Protein AF-A0A9P6DE61-F1 (afdb_monomer)

Sequence (221 aa):
MADTHELYCTLMLALFQPWCDLASLKDGFKTFDMVFAKFLITCSAEIARVMDNVECWYISSEADKTQAAAKEEELSNSEDAKLEKLIVTEEELDQAWRSVTSPNEQEFTLKAMHTAFDNGFFDNNCSSQTPWAAESVHASEHDFGLYEDWNACLKNYIHHAEENEDDHVAQPMLHNAGINIENTSTDAASVKPLPPLSMDVLKATQDKAKLKLNAEQGRAY

Radius of gyration: 26.65 Å; Cα contacts (8 Å, |Δi|>4): 52; chains: 1; bounding box: 63×66×60 Å

Structure (mmCIF, N/CA/C/O backbone):
data_AF-A0A9P6DE61-F1
#
_entry.id   AF-A0A9P6DE61-F1
#
loop_
_atom_site.group_PDB
_atom_site.id
_atom_site.type_symbol
_atom_site.label_atom_id
_atom_site.label_alt_id
_atom_site.label_comp_id
_atom_site.label_asym_id
_atom_site.label_entity_id
_atom_site.label_seq_id
_atom_site.pdbx_PDB_ins_code
_atom_site.Cartn_x
_atom_site.Cartn_y
_atom_site.Cartn_z
_atom_site.occupancy
_atom_site.B_iso_or_equiv
_atom_site.auth_seq_id
_atom_site.auth_comp_id
_atom_site.auth_asym_id
_atom_site.auth_atom_id
_atom_site.pdbx_PDB_model_num
ATOM 1 N N . MET A 1 1 ? 7.066 15.135 -8.981 1.00 54.78 1 MET A N 1
ATOM 2 C CA . MET A 1 1 ? 5.794 14.396 -8.788 1.00 54.78 1 MET A CA 1
ATOM 3 C C . MET A 1 1 ? 5.663 13.200 -9.730 1.00 54.78 1 MET A C 1
ATOM 5 O O . MET A 1 1 ? 4.974 12.266 -9.353 1.00 54.78 1 MET A O 1
ATOM 9 N N . ALA A 1 2 ? 6.301 13.182 -10.912 1.00 59.22 2 ALA A N 1
ATOM 10 C CA . ALA A 1 2 ? 6.348 11.970 -11.742 1.00 59.22 2 ALA A CA 1
ATOM 11 C C . ALA A 1 2 ? 7.138 10.839 -11.049 1.00 59.22 2 ALA A C 1
ATOM 13 O O . ALA A 1 2 ? 6.649 9.718 -10.953 1.00 59.22 2 ALA A O 1
ATOM 14 N N . ASP A 1 3 ? 8.272 11.182 -10.435 1.00 73.25 3 ASP A N 1
ATOM 15 C CA . ASP A 1 3 ? 9.205 10.234 -9.808 1.00 73.25 3 ASP A CA 1
ATOM 16 C C . ASP A 1 3 ? 8.582 9.458 -8.635 1.00 73.25 3 ASP A C 1
ATOM 18 O O . ASP A 1 3 ? 8.908 8.300 -8.393 1.00 73.25 3 ASP A O 1
ATOM 22 N N . THR A 1 4 ? 7.653 10.080 -7.899 1.00 84.00 4 THR A N 1
ATOM 23 C CA . THR A 1 4 ? 6.963 9.449 -6.763 1.00 84.00 4 THR A CA 1
ATOM 24 C C . THR A 1 4 ? 5.950 8.401 -7.213 1.00 84.00 4 THR A C 1
ATOM 26 O O . THR A 1 4 ? 5.823 7.363 -6.567 1.00 84.00 4 THR A O 1
ATOM 29 N N . HIS A 1 5 ? 5.262 8.647 -8.330 1.00 89.31 5 HIS A N 1
ATOM 30 C CA . HIS A 1 5 ? 4.304 7.700 -8.899 1.00 89.31 5 HIS A CA 1
ATOM 31 C C . HIS A 1 5 ? 5.018 6.510 -9.549 1.00 89.31 5 HIS A C 1
ATOM 33 O O . HIS A 1 5 ? 4.665 5.364 -9.299 1.00 89.31 5 HIS A O 1
ATOM 39 N N . GLU A 1 6 ? 6.076 6.776 -10.315 1.00 91.56 6 GLU A N 1
ATOM 40 C CA . GLU A 1 6 ? 6.933 5.749 -10.920 1.00 91.56 6 GLU A CA 1
ATOM 41 C C . GLU A 1 6 ? 7.554 4.818 -9.866 1.00 91.56 6 GLU A C 1
ATOM 43 O O . GLU A 1 6 ? 7.497 3.589 -9.983 1.00 91.56 6 GLU A O 1
ATOM 48 N N . LEU A 1 7 ? 8.040 5.392 -8.760 1.00 91.25 7 LEU A N 1
ATOM 49 C CA . LEU A 1 7 ? 8.519 4.611 -7.625 1.00 91.25 7 LEU A CA 1
ATOM 50 C C . LEU A 1 7 ? 7.412 3.745 -7.012 1.00 91.25 7 LEU A C 1
ATOM 52 O O . LEU A 1 7 ? 7.655 2.575 -6.731 1.00 91.25 7 LEU A O 1
ATOM 56 N N . TYR A 1 8 ? 6.202 4.283 -6.828 1.00 91.75 8 TYR A N 1
ATOM 57 C CA . TYR A 1 8 ? 5.066 3.507 -6.326 1.00 91.75 8 TYR A CA 1
ATOM 58 C C . TYR A 1 8 ? 4.730 2.324 -7.248 1.00 91.75 8 TYR A C 1
ATOM 60 O O . TYR A 1 8 ? 4.653 1.189 -6.775 1.00 91.75 8 TYR A O 1
ATOM 68 N N . CYS A 1 9 ? 4.610 2.557 -8.560 1.00 94.00 9 CYS A N 1
ATOM 69 C CA . CYS A 1 9 ? 4.368 1.501 -9.546 1.00 94.00 9 CYS A CA 1
ATOM 70 C C . CYS A 1 9 ? 5.446 0.414 -9.471 1.00 94.00 9 CYS A C 1
ATOM 72 O O . CYS A 1 9 ? 5.130 -0.775 -9.419 1.00 94.00 9 CYS A O 1
ATOM 74 N N . THR A 1 10 ? 6.714 0.820 -9.398 1.00 94.56 10 THR A N 1
ATOM 75 C CA . THR A 1 10 ? 7.854 -0.097 -9.300 1.00 94.56 10 THR A CA 1
ATOM 76 C C . THR A 1 10 ? 7.811 -0.923 -8.013 1.00 94.56 10 THR A C 1
ATOM 78 O O . THR A 1 10 ? 7.990 -2.139 -8.061 1.00 94.56 10 THR A O 1
ATOM 81 N N . LEU A 1 11 ? 7.522 -0.294 -6.868 1.00 93.69 11 LEU A N 1
ATOM 82 C CA . LEU A 1 11 ? 7.385 -0.972 -5.576 1.00 93.69 11 LEU A CA 1
ATOM 83 C C . LEU A 1 11 ? 6.269 -2.022 -5.610 1.00 93.69 11 LEU A C 1
ATOM 85 O O . LEU A 1 11 ? 6.476 -3.155 -5.177 1.00 93.69 11 LEU A O 1
ATOM 89 N N . MET A 1 12 ? 5.101 -1.664 -6.151 1.00 94.69 12 MET A N 1
ATOM 90 C CA . MET A 1 12 ? 3.968 -2.586 -6.244 1.00 94.69 12 MET A CA 1
ATOM 91 C C . MET A 1 12 ? 4.259 -3.750 -7.198 1.00 94.69 12 MET A C 1
ATOM 93 O O . MET A 1 12 ? 3.969 -4.901 -6.869 1.00 94.69 12 MET A O 1
ATOM 97 N N . LEU A 1 13 ? 4.879 -3.484 -8.351 1.00 95.19 13 LEU A N 1
ATOM 98 C CA . LEU A 1 13 ? 5.298 -4.534 -9.281 1.00 95.19 13 LEU A CA 1
ATOM 99 C C . LEU A 1 13 ? 6.317 -5.473 -8.637 1.00 95.19 13 LEU A C 1
ATOM 101 O O . LEU A 1 13 ? 6.177 -6.686 -8.743 1.00 95.19 13 LEU A O 1
ATOM 105 N N . ALA A 1 14 ? 7.309 -4.940 -7.927 1.00 94.31 14 ALA A N 1
ATOM 106 C CA . ALA A 1 14 ? 8.330 -5.765 -7.300 1.00 94.31 14 ALA A CA 1
ATOM 107 C C . ALA A 1 14 ? 7.788 -6.611 -6.137 1.00 94.31 14 ALA A C 1
ATOM 109 O O . ALA A 1 14 ? 8.350 -7.668 -5.844 1.00 94.31 14 ALA A O 1
ATOM 110 N N . LEU A 1 15 ? 6.695 -6.176 -5.504 1.00 93.50 15 LEU A N 1
ATOM 111 C CA . LEU A 1 15 ? 6.028 -6.920 -4.441 1.00 93.50 15 LEU A CA 1
ATOM 112 C C . LEU A 1 15 ? 5.127 -8.045 -4.976 1.00 93.50 15 LEU A C 1
ATOM 114 O O . LEU A 1 15 ? 5.093 -9.126 -4.389 1.00 93.50 15 LEU A O 1
ATOM 118 N N . PHE A 1 16 ? 4.386 -7.800 -6.062 1.00 94.44 16 PHE A N 1
ATOM 119 C CA . PHE A 1 16 ? 3.312 -8.704 -6.500 1.00 94.44 16 PHE A CA 1
ATOM 120 C C . PHE A 1 16 ? 3.577 -9.453 -7.805 1.00 94.44 16 PHE A C 1
ATOM 122 O O . PHE A 1 16 ? 2.948 -10.485 -8.052 1.00 94.44 16 PHE A O 1
ATOM 129 N N . GLN A 1 17 ? 4.480 -8.966 -8.650 1.00 92.81 17 GLN A N 1
ATOM 130 C CA . GLN A 1 17 ? 4.859 -9.657 -9.872 1.00 92.81 17 GLN A CA 1
ATOM 131 C C . GLN A 1 17 ? 6.060 -10.565 -9.585 1.00 92.81 17 GLN A C 1
ATOM 133 O O . GLN A 1 17 ? 7.018 -10.123 -8.964 1.00 92.81 17 GLN A O 1
ATOM 138 N N . PRO A 1 18 ? 6.073 -11.826 -10.038 1.00 92.69 18 PRO A N 1
ATOM 139 C CA . PRO A 1 18 ? 7.287 -12.629 -10.007 1.00 92.69 18 PRO A CA 1
ATOM 140 C C . PRO A 1 18 ? 8.340 -12.035 -10.949 1.00 92.69 18 PRO A C 1
ATOM 142 O O . PRO A 1 18 ? 8.048 -11.767 -12.116 1.00 92.69 18 PRO A O 1
ATOM 145 N N . TRP A 1 19 ? 9.569 -11.873 -10.469 1.00 93.00 19 TRP A N 1
ATOM 146 C CA . TRP A 1 19 ? 10.687 -11.365 -11.263 1.00 93.00 19 TRP A CA 1
ATOM 147 C C . TRP A 1 19 ? 11.978 -12.112 -10.933 1.00 93.00 19 TRP A C 1
ATOM 149 O O . TRP A 1 19 ? 12.145 -12.653 -9.841 1.00 93.00 19 TRP A O 1
ATOM 159 N N . CYS A 1 20 ? 12.879 -12.181 -11.914 1.00 90.94 20 CYS A N 1
ATOM 160 C CA . CYS A 1 20 ? 14.207 -12.787 -11.747 1.00 90.94 20 CYS A CA 1
ATOM 161 C C . CYS A 1 20 ? 15.289 -11.718 -11.563 1.00 90.94 20 CYS A C 1
ATOM 163 O O . CYS A 1 20 ? 16.242 -11.916 -10.814 1.00 90.94 20 CYS A O 1
ATOM 165 N N . ASP A 1 21 ? 15.127 -10.580 -12.238 1.00 90.94 21 ASP A N 1
ATOM 166 C CA . ASP A 1 21 ? 15.963 -9.394 -12.106 1.00 90.94 21 ASP A CA 1
ATOM 167 C C . ASP A 1 21 ? 15.110 -8.114 -12.189 1.00 90.94 21 ASP A C 1
ATOM 169 O O . ASP A 1 21 ? 13.951 -8.136 -12.610 1.00 90.94 21 ASP A O 1
ATOM 173 N N . LEU A 1 22 ? 15.681 -6.981 -11.782 1.00 87.62 22 LEU A N 1
ATOM 174 C CA . LEU A 1 22 ? 14.994 -5.683 -11.813 1.00 87.62 22 LEU A CA 1
ATOM 175 C C . LEU A 1 22 ? 14.634 -5.230 -13.237 1.00 87.62 22 LEU A C 1
ATOM 177 O O . LEU A 1 22 ? 13.646 -4.528 -13.427 1.00 87.62 22 LEU A O 1
ATOM 181 N N . ALA A 1 23 ? 15.392 -5.670 -14.244 1.00 89.81 23 ALA A N 1
ATOM 182 C CA . ALA A 1 23 ? 15.130 -5.337 -15.642 1.00 89.81 23 ALA A CA 1
ATOM 183 C C . ALA A 1 23 ? 13.887 -6.040 -16.201 1.00 89.81 23 ALA A C 1
ATOM 185 O O . ALA A 1 23 ? 13.136 -5.453 -16.981 1.00 89.81 23 ALA A O 1
ATOM 186 N N . SER A 1 24 ? 13.625 -7.269 -15.756 1.00 92.69 24 SER A N 1
ATOM 187 C CA . SER A 1 24 ? 12.451 -8.058 -16.127 1.00 92.69 24 SER A CA 1
ATOM 188 C C . SER A 1 24 ? 11.156 -7.442 -15.614 1.00 92.69 24 SER A C 1
ATOM 190 O O . SER A 1 24 ? 10.105 -7.647 -16.216 1.00 92.69 24 SER A O 1
ATOM 192 N N . LEU A 1 25 ? 11.237 -6.617 -14.565 1.00 91.94 25 LEU A N 1
ATOM 193 C CA . LEU A 1 25 ? 10.094 -5.896 -14.024 1.00 91.94 25 LEU A CA 1
ATOM 194 C C . LEU A 1 25 ? 9.488 -4.925 -15.048 1.00 91.94 25 LEU A C 1
ATOM 196 O O . LEU A 1 25 ? 8.283 -4.703 -15.035 1.00 91.94 25 LEU A O 1
ATOM 200 N N . LYS A 1 26 ? 10.306 -4.384 -15.962 1.00 91.44 26 LYS A N 1
ATOM 201 C CA . LYS A 1 26 ? 9.850 -3.463 -17.009 1.00 91.44 26 LYS A CA 1
ATOM 202 C C . LYS A 1 26 ? 9.204 -4.187 -18.199 1.00 91.44 26 LYS A C 1
ATOM 204 O O . LYS A 1 26 ? 8.534 -3.539 -18.989 1.00 91.44 26 LYS A O 1
ATOM 209 N N . ASP A 1 27 ? 9.410 -5.501 -18.364 1.00 88.12 27 ASP A N 1
ATOM 210 C CA . ASP A 1 27 ? 8.833 -6.344 -19.437 1.00 88.12 27 ASP A CA 1
ATOM 211 C C . ASP A 1 27 ? 8.917 -5.717 -20.856 1.00 88.12 27 ASP A C 1
ATOM 213 O O . ASP A 1 27 ? 8.019 -5.856 -21.685 1.00 88.12 27 ASP A O 1
ATOM 217 N N . GLY A 1 28 ? 9.982 -4.949 -21.132 1.00 87.31 28 GLY A N 1
ATOM 218 C CA . GLY A 1 28 ? 10.178 -4.238 -22.405 1.00 87.31 28 GLY A CA 1
ATOM 219 C C . GLY A 1 28 ? 9.293 -3.000 -22.633 1.00 87.31 28 GLY A C 1
ATOM 220 O O . GLY A 1 28 ? 9.304 -2.443 -23.731 1.00 87.31 28 GLY A O 1
ATOM 221 N N . PHE A 1 29 ? 8.534 -2.553 -21.633 1.00 91.56 29 PHE A N 1
ATOM 222 C CA . PHE A 1 29 ? 7.776 -1.303 -21.675 1.00 91.56 29 PHE A CA 1
ATOM 223 C C . PHE A 1 29 ? 8.678 -0.088 -21.433 1.00 91.56 29 PHE A C 1
ATOM 225 O O . PHE A 1 29 ? 9.792 -0.204 -20.926 1.00 91.56 29 PHE A O 1
ATOM 232 N N . LYS A 1 30 ? 8.184 1.099 -21.804 1.00 90.06 30 LYS A N 1
ATOM 233 C CA . LYS A 1 30 ? 8.919 2.362 -21.645 1.00 90.06 30 LYS A CA 1
ATOM 234 C C . LYS A 1 30 ? 8.869 2.904 -20.214 1.00 90.06 30 LYS A C 1
ATOM 236 O O . LYS A 1 30 ? 9.844 3.454 -19.728 1.00 90.06 30 LYS A O 1
ATOM 241 N N . THR A 1 31 ? 7.758 2.719 -19.516 1.00 92.19 31 THR A N 1
ATOM 242 C CA . THR A 1 31 ? 7.579 3.185 -18.134 1.00 92.19 31 THR A CA 1
ATOM 243 C C . THR A 1 31 ? 7.041 2.047 -17.279 1.00 92.19 31 THR A C 1
ATOM 245 O O . THR A 1 31 ? 6.351 1.157 -17.793 1.00 92.19 31 THR A O 1
ATOM 248 N N . PHE A 1 32 ? 7.349 2.058 -15.983 1.00 93.75 32 PHE A N 1
ATOM 249 C CA . PHE A 1 32 ? 6.778 1.087 -15.054 1.00 93.75 32 PHE A CA 1
ATOM 250 C C . PHE A 1 32 ? 5.281 1.310 -14.884 1.00 93.75 32 PHE A C 1
ATOM 252 O O . PHE A 1 32 ? 4.550 0.341 -14.706 1.00 93.75 32 PHE A O 1
ATOM 259 N N . ASP A 1 33 ? 4.808 2.547 -15.044 1.00 94.75 33 ASP A N 1
ATOM 260 C CA . ASP A 1 33 ? 3.379 2.870 -15.097 1.00 94.75 33 ASP A CA 1
ATOM 261 C C . ASP A 1 33 ? 2.619 2.021 -16.138 1.00 94.75 33 ASP A C 1
ATOM 263 O O . ASP A 1 33 ? 1.573 1.441 -15.847 1.00 94.75 33 ASP A O 1
ATOM 267 N N . MET A 1 34 ? 3.178 1.838 -17.341 1.00 94.69 34 MET A N 1
ATOM 268 C CA . MET A 1 34 ? 2.532 1.020 -18.376 1.00 94.69 34 MET A CA 1
ATOM 269 C C . MET A 1 34 ? 2.474 -0.466 -18.001 1.00 94.69 34 MET A C 1
ATOM 271 O O . MET A 1 34 ? 1.464 -1.130 -18.260 1.00 94.69 34 MET A O 1
ATOM 275 N N . VAL A 1 35 ? 3.542 -0.992 -17.394 1.00 95.62 35 VAL A N 1
ATOM 276 C CA . VAL A 1 35 ? 3.568 -2.378 -16.897 1.00 95.62 35 VAL A CA 1
ATOM 277 C C . VAL A 1 35 ? 2.567 -2.543 -15.767 1.00 95.62 35 VAL A C 1
ATOM 279 O O . VAL A 1 35 ? 1.829 -3.522 -15.730 1.00 95.62 35 VAL A O 1
ATOM 282 N N . PHE A 1 36 ? 2.503 -1.561 -14.878 1.00 95.69 36 PHE A N 1
ATOM 283 C CA . PHE A 1 36 ? 1.610 -1.545 -13.738 1.00 95.69 36 PHE A CA 1
ATOM 284 C C . PHE A 1 36 ? 0.141 -1.504 -14.163 1.00 95.69 36 PHE A C 1
ATOM 286 O O . PHE A 1 36 ? -0.663 -2.301 -13.681 1.00 95.69 36 PHE A O 1
ATOM 293 N N . ALA A 1 37 ? -0.205 -0.679 -15.152 1.00 95.94 37 ALA A N 1
ATOM 294 C CA . ALA A 1 37 ? -1.540 -0.664 -15.741 1.00 95.94 37 ALA A CA 1
ATOM 295 C C . ALA A 1 37 ? -1.909 -2.022 -16.367 1.00 95.94 37 ALA A C 1
ATOM 297 O O . ALA A 1 37 ? -3.023 -2.515 -16.180 1.00 95.94 37 ALA A O 1
ATOM 298 N N . LYS A 1 38 ? -0.970 -2.671 -17.073 1.00 96.12 38 LYS A N 1
ATOM 299 C CA . LYS A 1 38 ? -1.160 -4.038 -17.590 1.00 96.12 38 LYS A CA 1
ATOM 300 C C . LYS A 1 38 ? -1.348 -5.037 -16.445 1.00 96.12 38 LYS A C 1
ATOM 302 O O . LYS A 1 38 ? -2.250 -5.869 -16.515 1.00 96.12 38 LYS A O 1
ATOM 307 N N . PHE A 1 39 ? -0.538 -4.934 -15.395 1.00 96.19 39 PHE A N 1
ATOM 308 C CA . PHE A 1 39 ? -0.612 -5.787 -14.217 1.00 96.19 39 PHE A CA 1
ATOM 309 C C . PHE A 1 39 ? -1.987 -5.693 -13.549 1.00 96.19 39 PHE A C 1
ATOM 311 O O . PHE A 1 39 ? -2.620 -6.729 -13.362 1.00 96.19 39 PHE A O 1
ATOM 318 N N . LEU A 1 40 ? -2.502 -4.481 -13.315 1.00 95.69 40 LEU A N 1
ATOM 319 C CA . LEU A 1 40 ? -3.828 -4.229 -12.734 1.00 95.69 40 LEU A CA 1
ATOM 320 C C . LEU A 1 40 ? -4.979 -4.881 -13.513 1.00 95.69 40 LEU A C 1
ATOM 322 O O . LEU A 1 40 ? -5.962 -5.317 -12.921 1.00 95.69 40 LEU A O 1
ATOM 326 N N . ILE A 1 41 ? -4.863 -4.981 -14.839 1.00 96.38 41 ILE A N 1
ATOM 327 C CA . ILE A 1 41 ? -5.873 -5.649 -15.675 1.00 96.38 41 ILE A CA 1
ATOM 328 C C . ILE A 1 41 ? -5.811 -7.176 -15.508 1.00 96.38 41 ILE A C 1
ATOM 330 O O . ILE A 1 41 ? -6.817 -7.866 -15.677 1.00 96.38 41 ILE A O 1
ATOM 334 N N . THR A 1 42 ? -4.626 -7.712 -15.216 1.00 96.00 42 THR A N 1
ATOM 335 C CA . THR A 1 42 ? -4.357 -9.158 -15.196 1.00 96.00 42 THR A CA 1
ATOM 336 C C . THR A 1 42 ? -4.312 -9.778 -13.802 1.00 96.00 42 THR A C 1
ATOM 338 O O . THR A 1 42 ? -4.392 -11.003 -13.690 1.00 96.00 42 THR A O 1
ATOM 341 N N . CYS A 1 43 ? -4.160 -8.973 -12.749 1.00 95.62 43 CYS A N 1
ATOM 342 C CA . CYS A 1 43 ? -3.989 -9.463 -11.390 1.00 95.62 43 CYS A CA 1
ATOM 343 C C . CYS A 1 43 ? -5.282 -10.087 -10.842 1.00 95.62 43 CYS A C 1
ATOM 345 O O . CYS A 1 43 ? -6.386 -9.898 -11.360 1.00 95.62 43 CYS A O 1
ATOM 347 N N . SER A 1 44 ? -5.148 -10.891 -9.787 1.00 97.00 44 SER A N 1
ATOM 348 C CA . SER A 1 44 ? -6.312 -11.473 -9.122 1.00 97.00 44 SER A CA 1
ATOM 349 C C . SER A 1 44 ? -7.093 -10.397 -8.359 1.00 97.00 44 SER A C 1
ATOM 351 O O . SER A 1 44 ? -6.525 -9.423 -7.868 1.00 97.00 44 SER A O 1
ATOM 353 N N . ALA A 1 45 ? -8.401 -10.609 -8.181 1.00 94.19 45 ALA A N 1
ATOM 354 C CA . ALA A 1 45 ? -9.247 -9.701 -7.399 1.00 94.19 45 ALA A CA 1
ATOM 355 C C . ALA A 1 45 ? -8.768 -9.536 -5.942 1.00 94.19 45 ALA A C 1
ATOM 357 O O . ALA A 1 45 ? -9.015 -8.510 -5.313 1.00 94.19 45 ALA A O 1
ATOM 358 N N . GLU A 1 46 ? -8.081 -10.544 -5.400 1.00 93.50 46 GLU A N 1
ATOM 359 C CA . GLU A 1 46 ? -7.478 -10.476 -4.071 1.00 93.50 46 GLU A CA 1
ATOM 360 C C . GLU A 1 46 ? -6.305 -9.494 -4.031 1.00 93.50 46 GLU A C 1
ATOM 362 O O . GLU A 1 46 ? -6.280 -8.628 -3.158 1.00 93.50 46 GLU A O 1
ATOM 367 N N . ILE A 1 47 ? -5.383 -9.582 -4.997 1.00 93.69 47 ILE A N 1
ATOM 368 C CA . ILE A 1 47 ? -4.244 -8.661 -5.104 1.00 93.69 47 ILE A CA 1
ATOM 369 C C . ILE A 1 47 ? -4.739 -7.238 -5.359 1.00 93.69 47 ILE A C 1
ATOM 371 O O . ILE A 1 47 ? -4.292 -6.322 -4.675 1.00 93.69 47 ILE A O 1
ATOM 375 N N . ALA A 1 48 ? -5.715 -7.059 -6.255 1.00 93.06 48 ALA A N 1
ATOM 376 C CA . ALA A 1 48 ? -6.329 -5.755 -6.505 1.00 93.06 48 ALA A CA 1
ATOM 377 C C . ALA A 1 48 ? -6.858 -5.120 -5.206 1.00 93.06 48 ALA A C 1
ATOM 379 O O . ALA A 1 48 ? -6.530 -3.981 -4.896 1.00 93.06 48 ALA A O 1
ATOM 380 N N . ARG A 1 49 ? -7.566 -5.892 -4.369 1.00 90.38 49 ARG A N 1
ATOM 381 C CA . ARG A 1 49 ? -8.060 -5.400 -3.073 1.00 90.38 49 ARG A CA 1
ATOM 382 C C . ARG A 1 49 ? -6.932 -5.026 -2.105 1.00 90.38 49 ARG A C 1
ATOM 384 O O . ARG A 1 49 ? -7.085 -4.093 -1.321 1.00 90.38 49 ARG A O 1
ATOM 391 N N . VAL A 1 50 ? -5.828 -5.777 -2.093 1.00 90.88 50 VAL A N 1
ATOM 392 C CA . VAL A 1 50 ? -4.658 -5.429 -1.268 1.00 90.88 50 VAL A CA 1
ATOM 393 C C . VAL A 1 50 ? -4.056 -4.112 -1.749 1.00 90.88 50 VAL A C 1
ATOM 395 O O . VAL A 1 50 ? -3.766 -3.248 -0.925 1.00 90.88 50 VAL A O 1
ATOM 398 N N . MET A 1 51 ? -3.925 -3.936 -3.060 1.00 91.94 51 MET A N 1
ATOM 399 C CA . MET A 1 51 ? -3.392 -2.713 -3.650 1.00 91.94 51 MET A CA 1
ATOM 400 C C . MET A 1 51 ? -4.272 -1.498 -3.368 1.00 91.94 51 MET A C 1
ATOM 402 O O . MET A 1 51 ? -3.731 -0.487 -2.936 1.00 91.94 51 MET A O 1
ATOM 406 N N . ASP A 1 52 ? -5.597 -1.621 -3.492 1.00 88.88 52 ASP A N 1
ATOM 407 C CA . ASP A 1 52 ? -6.540 -0.545 -3.154 1.00 88.88 52 ASP A CA 1
ATOM 408 C C . ASP A 1 52 ? -6.330 -0.063 -1.706 1.00 88.88 52 ASP A C 1
ATOM 410 O O . ASP A 1 52 ? -6.271 1.134 -1.426 1.00 88.88 52 ASP A O 1
ATOM 414 N N . ASN A 1 53 ? -6.147 -1.000 -0.768 1.00 87.19 53 ASN A N 1
ATOM 415 C CA . ASN A 1 53 ? -5.889 -0.661 0.633 1.00 87.19 53 ASN A CA 1
ATOM 416 C C . ASN A 1 53 ? -4.536 0.047 0.822 1.00 87.19 53 ASN A C 1
ATOM 418 O O . ASN A 1 53 ? -4.437 0.991 1.611 1.00 87.19 53 ASN A O 1
ATOM 422 N N . VAL A 1 54 ? -3.495 -0.405 0.117 1.00 88.62 54 VAL A N 1
ATOM 423 C CA . VAL A 1 54 ? -2.158 0.208 0.166 1.00 88.62 54 VAL A CA 1
ATOM 424 C C . VAL A 1 54 ? -2.174 1.605 -0.458 1.00 88.62 54 VAL A C 1
ATOM 426 O O . VAL A 1 54 ? -1.571 2.522 0.096 1.00 88.62 54 VAL A O 1
ATOM 429 N N . GLU A 1 55 ? -2.889 1.797 -1.566 1.00 86.19 55 GLU A N 1
ATOM 430 C CA . GLU A 1 55 ? -3.050 3.091 -2.230 1.00 86.19 55 GLU A CA 1
ATOM 431 C C . GLU A 1 55 ? -3.770 4.093 -1.321 1.00 86.19 55 GLU A C 1
ATOM 433 O O . GLU A 1 55 ? -3.288 5.211 -1.136 1.00 86.19 55 GLU A O 1
ATOM 438 N N . CYS A 1 56 ? -4.863 3.681 -0.663 1.00 82.12 56 CYS A N 1
ATOM 439 C CA . CYS A 1 56 ? -5.546 4.524 0.319 1.00 82.12 56 CYS A CA 1
ATOM 440 C C . CYS A 1 56 ? -4.602 4.993 1.434 1.00 82.12 56 CYS A C 1
ATOM 442 O O . CYS A 1 56 ? -4.631 6.167 1.816 1.00 82.12 56 CYS A O 1
ATOM 444 N N . TRP A 1 57 ? -3.754 4.097 1.947 1.00 85.19 57 TRP A N 1
ATOM 445 C CA . TRP A 1 57 ? -2.766 4.455 2.963 1.00 85.19 57 TRP A CA 1
ATOM 446 C C . TRP A 1 57 ? -1.705 5.418 2.418 1.00 85.19 57 TRP A C 1
ATOM 448 O O . TRP A 1 57 ? -1.401 6.416 3.069 1.00 85.19 57 TRP A O 1
ATOM 458 N N . TYR A 1 58 ? -1.187 5.162 1.214 1.00 80.62 58 TYR A N 1
ATOM 459 C CA . TYR A 1 58 ? -0.184 6.010 0.570 1.00 80.62 58 TYR A CA 1
ATOM 460 C C . TYR A 1 58 ? -0.703 7.436 0.349 1.00 80.62 58 TYR A C 1
ATOM 462 O O . TYR A 1 58 ? -0.057 8.398 0.764 1.00 80.62 58 TYR A O 1
ATOM 470 N N . ILE A 1 59 ? -1.907 7.575 -0.216 1.00 78.31 59 ILE A N 1
ATOM 471 C CA . ILE A 1 59 ? -2.558 8.874 -0.443 1.00 78.31 59 ILE A CA 1
ATOM 472 C C . ILE A 1 59 ? -2.764 9.614 0.882 1.00 78.31 59 ILE A C 1
ATOM 474 O O . ILE A 1 59 ? -2.492 10.812 0.971 1.00 78.31 59 ILE A O 1
ATOM 478 N N . SER A 1 60 ? -3.216 8.904 1.920 1.00 78.00 60 SER A N 1
ATOM 479 C CA . SER A 1 60 ? -3.4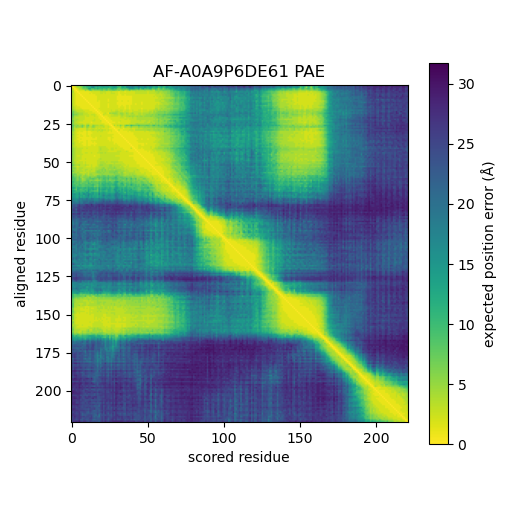45 9.501 3.240 1.00 78.00 60 SER A CA 1
ATOM 480 C C . SER A 1 60 ? -2.133 9.972 3.879 1.00 78.00 60 SER A C 1
ATOM 482 O O . SER A 1 60 ? -2.054 11.094 4.367 1.00 78.00 60 SER A O 1
ATOM 484 N N . SER A 1 61 ? -1.070 9.165 3.795 1.00 78.44 61 SER A N 1
ATOM 485 C CA . SER A 1 61 ? 0.249 9.521 4.328 1.00 78.44 61 SER A CA 1
ATOM 486 C C . SER A 1 61 ? 0.861 10.735 3.620 1.00 78.44 61 SER A C 1
ATOM 488 O O . SER A 1 61 ? 1.472 11.585 4.269 1.00 78.44 61 SER A O 1
ATOM 490 N N . GLU A 1 62 ? 0.696 10.854 2.302 1.00 77.19 62 GLU A N 1
ATOM 491 C CA . GLU A 1 62 ? 1.173 12.022 1.551 1.00 77.19 62 GLU A CA 1
ATOM 492 C C . GLU A 1 62 ? 0.376 13.293 1.894 1.00 77.19 62 GLU A C 1
ATOM 494 O O . GLU A 1 62 ? 0.955 14.377 2.036 1.00 77.19 62 GLU A O 1
ATOM 499 N N . ALA A 1 63 ? -0.940 13.174 2.097 1.00 75.88 63 ALA A N 1
ATOM 500 C CA . ALA A 1 63 ? -1.769 14.280 2.578 1.00 75.88 63 ALA A CA 1
ATOM 501 C C . ALA A 1 63 ? -1.319 14.772 3.968 1.00 75.88 63 ALA A C 1
ATOM 503 O O . ALA A 1 63 ? -1.242 15.980 4.205 1.00 75.88 63 ALA A O 1
ATOM 504 N N . ASP A 1 64 ? -0.934 13.855 4.858 1.00 73.50 64 ASP A N 1
ATOM 505 C CA . ASP A 1 64 ? -0.427 14.202 6.187 1.00 73.50 64 ASP A CA 1
ATOM 506 C C . ASP A 1 64 ? 0.934 14.910 6.120 1.00 73.50 64 ASP A C 1
ATOM 508 O O . ASP A 1 64 ? 1.141 15.925 6.789 1.00 73.50 64 ASP A O 1
ATOM 512 N N . LYS A 1 65 ? 1.857 14.436 5.270 1.00 76.06 65 LYS A N 1
ATOM 513 C CA . LYS A 1 65 ? 3.172 15.076 5.073 1.00 76.06 65 LYS A CA 1
ATOM 514 C C . LYS A 1 65 ? 3.047 16.481 4.497 1.00 76.06 65 LYS A C 1
ATOM 516 O O . LYS A 1 65 ? 3.741 17.391 4.943 1.00 76.06 65 LYS A O 1
ATOM 521 N N . THR A 1 66 ? 2.164 16.668 3.519 1.00 74.31 66 THR A N 1
ATOM 522 C CA . THR A 1 66 ? 1.931 17.986 2.911 1.00 74.31 66 THR A CA 1
ATOM 523 C C . THR A 1 66 ? 1.286 18.959 3.895 1.00 74.31 66 THR A C 1
ATOM 525 O O . THR A 1 66 ? 1.701 20.115 3.955 1.00 74.31 66 THR A O 1
ATOM 528 N N . GLN A 1 67 ? 0.347 18.503 4.731 1.00 72.62 67 GLN A N 1
ATOM 529 C CA . GLN A 1 67 ? -0.194 19.329 5.813 1.00 72.62 67 GLN A CA 1
ATOM 530 C C . GLN A 1 67 ? 0.840 19.650 6.896 1.00 72.62 67 GLN A C 1
ATOM 532 O O . GLN A 1 67 ? 0.847 20.769 7.408 1.00 72.62 67 GLN A O 1
ATOM 537 N N . ALA A 1 68 ? 1.706 18.700 7.254 1.00 68.19 68 ALA A N 1
ATOM 538 C CA . ALA A 1 68 ? 2.780 18.930 8.214 1.00 68.19 68 ALA A CA 1
ATOM 539 C C . ALA A 1 68 ? 3.780 19.974 7.692 1.00 68.19 68 ALA A C 1
ATOM 541 O O . ALA A 1 68 ? 4.072 20.936 8.398 1.00 68.19 68 ALA A O 1
ATOM 542 N N . ALA A 1 69 ? 4.214 19.848 6.434 1.00 70.94 69 ALA A N 1
ATOM 543 C CA . ALA A 1 69 ? 5.112 20.807 5.793 1.00 70.94 69 ALA A CA 1
ATOM 544 C C . ALA A 1 69 ? 4.488 22.211 5.683 1.00 70.94 69 ALA A C 1
ATOM 546 O O . ALA A 1 69 ? 5.143 23.203 5.992 1.00 70.94 69 ALA A O 1
ATOM 547 N N . ALA A 1 70 ? 3.203 22.304 5.318 1.00 70.94 70 ALA A N 1
ATOM 548 C CA . ALA A 1 70 ? 2.493 23.582 5.257 1.00 70.94 70 ALA A CA 1
ATOM 549 C C . ALA A 1 70 ? 2.375 24.254 6.638 1.00 70.94 70 ALA A C 1
ATOM 551 O O . ALA A 1 70 ? 2.540 25.467 6.750 1.00 70.94 70 ALA A O 1
ATOM 552 N N . LYS A 1 71 ? 2.138 23.471 7.701 1.00 66.69 71 LYS A N 1
ATOM 553 C CA . LYS A 1 71 ? 2.119 23.983 9.081 1.00 66.69 71 LYS A CA 1
ATOM 554 C C . LYS A 1 71 ? 3.498 24.446 9.549 1.00 66.69 71 LYS A C 1
ATOM 556 O O . LYS A 1 71 ? 3.582 25.460 10.236 1.00 66.69 71 LYS A O 1
ATOM 561 N N . GLU A 1 72 ? 4.568 23.739 9.191 1.00 64.19 72 GLU A N 1
ATOM 562 C CA . GLU A 1 72 ? 5.939 24.161 9.511 1.00 64.19 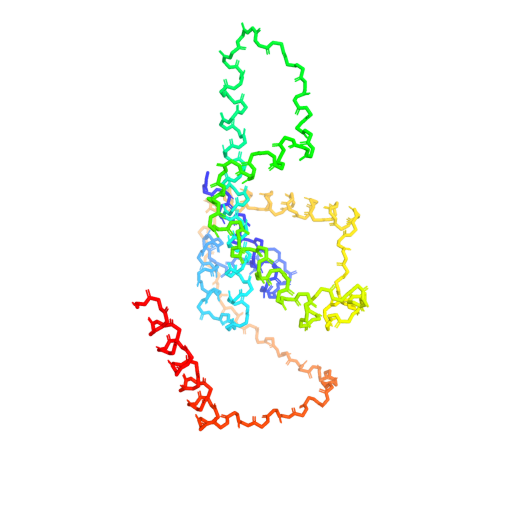72 GLU A CA 1
ATOM 563 C C . GLU A 1 72 ? 6.313 25.482 8.825 1.00 64.19 72 GLU A C 1
ATOM 565 O O . GLU A 1 72 ? 6.925 26.346 9.453 1.00 64.19 72 GLU A O 1
ATOM 570 N N . GLU A 1 73 ? 5.894 25.687 7.575 1.00 64.75 73 GLU A N 1
ATOM 571 C CA . GLU A 1 73 ? 6.138 26.938 6.847 1.00 64.75 73 GLU A CA 1
ATOM 572 C C . GLU A 1 73 ? 5.326 28.116 7.426 1.00 64.75 73 GLU A C 1
ATOM 574 O O . GLU A 1 73 ? 5.827 29.240 7.523 1.00 64.75 73 GLU A O 1
ATOM 579 N N . GLU A 1 74 ? 4.102 27.858 7.900 1.00 60.69 74 GLU A N 1
ATOM 580 C CA . GLU A 1 74 ? 3.266 28.850 8.590 1.00 60.69 74 GLU A CA 1
ATOM 581 C C . GLU A 1 74 ? 3.855 29.249 9.961 1.00 60.69 74 GLU A C 1
ATOM 583 O O . GLU A 1 74 ? 3.862 30.428 10.323 1.00 60.69 74 GLU A O 1
ATOM 588 N N . LEU A 1 75 ? 4.435 28.288 10.691 1.00 56.16 75 LEU A N 1
ATOM 589 C CA . LEU A 1 75 ? 5.169 28.519 11.943 1.00 56.16 75 LEU A CA 1
ATOM 590 C C . LEU A 1 75 ? 6.505 29.248 11.719 1.00 56.16 75 LEU A C 1
ATOM 592 O O . LEU A 1 75 ? 6.906 30.054 12.559 1.00 56.16 75 LEU A O 1
ATOM 596 N N . SER A 1 76 ? 7.173 29.022 10.583 1.00 55.75 76 SER A N 1
ATOM 597 C CA . SER A 1 76 ? 8.457 29.655 10.255 1.00 55.75 76 SER A CA 1
ATOM 598 C C . SER A 1 76 ? 8.346 31.143 9.890 1.00 55.75 76 SER A C 1
ATOM 600 O O . SER A 1 76 ? 9.345 31.851 9.982 1.00 55.75 76 SER A O 1
ATOM 602 N N . ASN A 1 77 ? 7.163 31.641 9.509 1.00 57.28 77 ASN A N 1
ATOM 603 C CA . ASN A 1 77 ? 6.930 33.066 9.217 1.00 57.28 77 ASN A CA 1
ATOM 604 C C . ASN A 1 77 ? 6.446 33.878 10.436 1.00 57.28 77 ASN A C 1
ATOM 606 O O . ASN A 1 77 ? 6.181 35.077 10.321 1.00 57.28 77 ASN A O 1
ATOM 610 N N . SER A 1 78 ? 6.346 33.255 11.614 1.00 52.88 78 SER A N 1
ATOM 611 C CA . SER A 1 78 ? 6.071 33.929 12.885 1.00 52.88 78 SER A CA 1
ATOM 612 C C . SER A 1 78 ? 7.372 34.127 13.671 1.00 52.88 78 SER A C 1
ATOM 614 O O . SER A 1 78 ? 7.623 33.474 14.685 1.00 52.88 78 SER A O 1
ATOM 616 N N . GLU A 1 79 ? 8.227 35.039 13.199 1.00 54.22 79 GLU A N 1
ATOM 617 C CA . GLU A 1 79 ? 9.449 35.474 13.896 1.00 54.22 79 GLU A CA 1
ATOM 618 C C . GLU A 1 79 ? 9.120 36.306 15.158 1.00 54.22 79 GLU A C 1
ATOM 620 O O . GLU A 1 79 ? 9.403 37.494 15.203 1.00 54.22 79 GLU A O 1
ATOM 625 N N . ASP A 1 80 ? 8.462 35.711 16.160 1.00 52.31 80 ASP A N 1
ATOM 626 C CA . ASP A 1 80 ? 8.625 36.059 17.592 1.00 52.31 80 ASP A CA 1
ATOM 627 C C . ASP A 1 80 ? 7.804 35.169 18.553 1.00 52.31 80 ASP A C 1
ATOM 629 O O . ASP A 1 80 ? 7.742 35.418 19.762 1.00 52.31 80 ASP A O 1
ATOM 633 N N . ALA A 1 81 ? 7.178 34.090 18.074 1.00 54.12 81 ALA A N 1
ATOM 634 C CA . ALA A 1 81 ? 6.540 33.118 18.955 1.00 54.12 81 ALA A CA 1
ATOM 635 C C . ALA A 1 81 ? 7.562 32.058 19.385 1.00 54.12 81 ALA A C 1
ATOM 637 O O . ALA A 1 81 ? 7.706 31.003 18.774 1.00 54.12 81 ALA A O 1
ATOM 638 N N . LYS A 1 82 ? 8.299 32.388 20.450 1.00 52.09 82 LYS A N 1
ATOM 639 C CA . LYS A 1 82 ? 9.110 31.496 21.291 1.00 52.09 82 LYS A CA 1
ATOM 640 C C . LYS A 1 82 ? 8.622 30.037 21.211 1.00 52.09 82 LYS A C 1
ATOM 642 O O . LYS A 1 82 ? 7.619 29.683 21.826 1.00 52.09 82 LYS A O 1
ATOM 647 N N . LEU A 1 83 ? 9.355 29.214 20.458 1.00 51.75 83 LEU A N 1
ATOM 648 C CA . LEU A 1 83 ? 9.110 27.787 20.242 1.00 51.75 83 LEU A CA 1
ATOM 649 C C . LEU A 1 83 ? 9.412 26.992 21.530 1.00 51.75 83 LEU A C 1
ATOM 651 O O . LEU A 1 83 ? 10.364 26.216 21.619 1.00 51.75 83 LEU A O 1
ATOM 655 N N . GLU A 1 84 ? 8.618 27.203 22.577 1.00 57.06 84 GLU A N 1
ATOM 656 C CA . GLU A 1 84 ? 8.421 26.164 23.578 1.00 57.06 84 GLU A CA 1
ATOM 657 C C . GLU A 1 84 ? 7.697 25.042 22.845 1.00 57.06 84 GLU A C 1
ATOM 659 O O . GLU A 1 84 ? 6.538 25.185 22.468 1.00 57.06 84 GLU A O 1
ATOM 664 N N . LYS A 1 85 ? 8.449 23.977 22.546 1.00 56.38 85 LYS A N 1
ATOM 665 C CA . LYS A 1 85 ? 7.975 22.699 22.018 1.00 56.38 85 LYS A CA 1
ATOM 666 C C . LYS A 1 85 ? 6.598 22.433 22.625 1.00 56.38 85 LYS A C 1
ATOM 668 O O . LYS A 1 85 ? 6.525 22.131 23.815 1.00 56.38 85 LYS A O 1
ATOM 673 N N . LEU A 1 86 ? 5.537 22.643 21.842 1.00 55.41 86 LEU A N 1
ATOM 674 C CA . LEU A 1 86 ? 4.162 22.465 22.288 1.00 55.41 86 LEU A CA 1
ATOM 675 C C . LEU A 1 86 ? 4.006 20.961 22.499 1.00 55.41 86 LEU A C 1
ATOM 677 O O . LEU A 1 86 ? 3.717 20.208 21.571 1.00 55.41 86 LEU A O 1
ATOM 681 N N . ILE A 1 87 ? 4.360 20.498 23.695 1.00 64.12 87 ILE A N 1
ATOM 682 C CA . ILE A 1 87 ? 4.075 19.148 24.144 1.00 64.12 87 ILE A CA 1
ATOM 683 C C . ILE A 1 87 ? 2.563 19.153 24.283 1.00 64.12 87 ILE A C 1
ATOM 685 O O . ILE A 1 87 ? 2.053 19.552 25.323 1.00 64.12 87 ILE A O 1
ATOM 689 N N . VAL A 1 88 ? 1.873 18.803 23.196 1.00 68.62 88 VAL A N 1
ATOM 690 C CA . VAL A 1 88 ? 0.431 18.597 23.214 1.00 68.62 88 VAL A CA 1
ATOM 691 C C . VAL A 1 88 ? 0.193 17.507 24.240 1.00 68.62 88 VAL A C 1
ATOM 693 O O . VAL A 1 88 ? 0.606 16.358 24.059 1.00 68.62 88 VAL A O 1
ATOM 696 N N . THR A 1 89 ? -0.368 17.907 25.369 1.00 77.75 89 THR A N 1
ATOM 697 C CA . THR A 1 89 ? -0.681 16.974 26.443 1.00 77.75 89 THR A CA 1
ATOM 698 C C . THR A 1 89 ? -1.892 16.142 26.036 1.00 77.75 89 THR A C 1
ATOM 700 O O . THR A 1 89 ? -2.738 16.590 25.261 1.00 77.75 89 THR A O 1
ATOM 703 N N . GLU A 1 90 ? -1.986 14.916 26.549 1.00 72.50 90 GLU A N 1
ATOM 704 C CA . GLU A 1 90 ? -3.145 14.044 26.310 1.00 72.50 90 GLU A CA 1
ATOM 705 C C . GLU A 1 90 ? -4.460 14.753 26.685 1.00 72.50 90 GLU A C 1
ATOM 707 O O . GLU A 1 90 ? -5.444 14.670 25.958 1.00 72.50 90 GLU A O 1
ATOM 712 N N . GLU A 1 91 ? -4.424 15.579 27.736 1.00 79.06 91 GLU A N 1
ATOM 713 C CA . GLU A 1 91 ? -5.530 16.430 28.180 1.00 79.06 91 GLU A CA 1
ATOM 714 C C . GLU A 1 91 ? -5.986 17.460 27.125 1.00 79.06 91 GLU A C 1
ATOM 716 O O . GLU A 1 91 ? -7.185 17.692 26.953 1.00 79.06 91 GLU A O 1
ATOM 721 N N . GLU A 1 92 ? -5.049 18.087 26.408 1.00 79.31 92 GLU A N 1
ATOM 722 C CA . GLU A 1 92 ? -5.355 19.061 25.350 1.00 79.31 92 GLU A CA 1
ATOM 723 C C . GLU A 1 92 ? -5.933 18.377 24.114 1.00 79.31 92 GLU A C 1
ATOM 725 O O . GLU A 1 92 ? -6.841 18.916 23.473 1.00 79.31 92 GLU A O 1
ATOM 730 N N . LEU A 1 93 ? -5.449 17.170 23.807 1.00 77.94 93 LEU A N 1
ATOM 731 C CA . LEU A 1 93 ? -6.015 16.336 22.756 1.00 77.94 93 LEU A CA 1
ATOM 732 C C . LEU A 1 93 ? -7.469 15.984 23.102 1.00 77.94 93 LEU A C 1
ATOM 734 O O . LEU A 1 93 ? -8.375 16.234 22.307 1.00 77.94 93 LEU A O 1
ATOM 738 N N . ASP A 1 94 ? -7.709 15.510 24.322 1.00 79.69 94 ASP A N 1
ATOM 739 C CA . ASP A 1 94 ? -9.039 15.196 24.844 1.00 79.69 94 ASP A CA 1
ATOM 740 C C . ASP A 1 94 ? -9.984 16.401 24.787 1.00 79.69 94 ASP A C 1
ATOM 742 O O . ASP A 1 94 ? -11.157 16.285 24.416 1.00 79.69 94 ASP A O 1
ATOM 746 N N . GLN A 1 95 ? -9.480 17.586 25.129 1.00 80.19 95 GLN A N 1
ATOM 747 C CA . GLN A 1 95 ? -10.262 18.813 25.087 1.00 80.19 95 GLN A CA 1
ATOM 748 C C . GLN A 1 95 ? -10.600 19.233 23.651 1.00 80.19 95 GLN A C 1
ATOM 750 O O . GLN A 1 95 ? -11.740 19.632 23.389 1.00 80.19 95 GLN A O 1
ATOM 755 N N . ALA A 1 96 ? -9.662 19.084 22.711 1.00 80.19 96 ALA A N 1
ATOM 756 C CA . ALA A 1 96 ? -9.909 19.320 21.293 1.00 80.19 96 ALA A CA 1
ATOM 757 C C . ALA A 1 96 ? -10.991 18.367 20.758 1.00 80.19 96 ALA A C 1
ATOM 759 O O . ALA A 1 96 ? -11.978 18.822 20.174 1.00 80.19 96 ALA A O 1
ATOM 760 N N . TRP A 1 97 ? -10.887 17.071 21.060 1.00 72.00 97 TRP A N 1
ATOM 761 C CA . TRP A 1 97 ? -11.891 16.069 20.690 1.00 72.00 97 TRP A CA 1
ATOM 762 C C . TRP A 1 97 ? -13.281 16.391 21.256 1.00 72.00 97 TRP A C 1
ATOM 764 O O . TRP A 1 97 ? -14.282 16.361 20.531 1.00 72.00 97 TRP A O 1
ATOM 774 N N . ARG A 1 98 ? -13.358 16.786 22.532 1.00 74.94 98 ARG A N 1
ATOM 775 C CA . ARG A 1 98 ? -14.624 17.179 23.176 1.00 74.94 98 ARG A CA 1
ATOM 776 C C . ARG A 1 98 ? -15.230 18.448 22.581 1.00 74.94 98 ARG A C 1
ATOM 778 O O . ARG A 1 98 ? -16.448 18.590 22.617 1.00 74.94 98 ARG A O 1
ATOM 785 N N . SER A 1 99 ? -14.410 19.355 22.047 1.00 79.25 99 SER A N 1
ATOM 786 C CA . SER A 1 99 ? -14.885 20.606 21.438 1.00 79.25 99 SER A CA 1
ATOM 787 C C . SER A 1 99 ? -15.431 20.439 20.016 1.00 79.25 99 SER A C 1
ATOM 789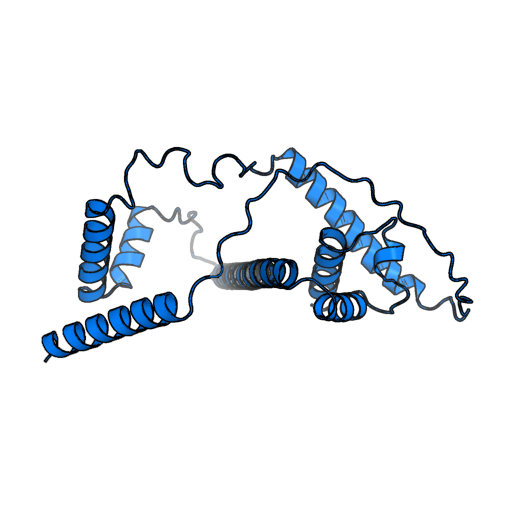 O O . SER A 1 99 ? -16.305 21.202 19.612 1.00 79.25 99 SER A O 1
ATOM 791 N N . VAL A 1 100 ? -14.953 19.433 19.277 1.00 83.19 100 VAL A N 1
ATOM 792 C CA . VAL A 1 100 ? -15.425 19.113 17.918 1.00 83.19 100 VAL A CA 1
ATOM 793 C C . VAL A 1 100 ? -16.708 18.281 17.954 1.00 83.19 100 VAL A C 1
ATOM 795 O O . VAL A 1 100 ? -17.585 18.446 17.108 1.00 83.19 100 VAL A O 1
ATOM 798 N N . THR A 1 101 ? -16.838 17.407 18.951 1.00 75.81 101 THR A N 1
ATOM 799 C CA . THR A 1 101 ? -17.942 16.446 19.028 1.00 75.81 101 THR A CA 1
ATOM 800 C C . THR A 1 101 ? -19.180 17.091 19.646 1.00 75.81 101 THR A C 1
ATOM 802 O O . THR A 1 101 ? -19.132 17.593 20.771 1.00 75.81 101 THR A O 1
ATOM 805 N N . SER A 1 102 ? -20.318 17.054 18.947 1.00 87.38 102 SER A N 1
ATOM 806 C CA . SER A 1 102 ? -21.567 17.610 19.488 1.00 87.38 102 SER A CA 1
ATOM 807 C C . SER A 1 102 ? -22.046 16.826 20.729 1.00 87.38 102 SER A C 1
ATOM 809 O O . SER A 1 102 ? -21.804 15.621 20.817 1.00 87.38 102 SER A O 1
ATOM 811 N N . PRO A 1 103 ? -22.773 17.445 21.684 1.00 83.19 103 PRO A N 1
ATOM 812 C CA . PRO A 1 103 ? -23.236 16.751 22.894 1.00 83.19 103 PRO A CA 1
ATOM 813 C C . PRO A 1 103 ? -24.056 15.485 22.601 1.00 83.19 103 PRO A C 1
ATOM 815 O O . PRO A 1 103 ? -23.921 14.477 23.289 1.00 83.19 103 PRO A O 1
ATOM 818 N N . ASN A 1 104 ? -24.865 15.514 21.537 1.00 85.94 104 ASN A N 1
ATOM 819 C CA . ASN A 1 104 ? -25.668 14.366 21.115 1.00 85.94 104 ASN A CA 1
ATOM 820 C C . ASN A 1 104 ? -24.790 13.226 20.583 1.00 85.94 104 ASN A C 1
ATOM 822 O O . ASN A 1 104 ? -25.029 12.059 20.873 1.00 85.94 104 ASN A O 1
ATOM 826 N N . GLU A 1 105 ? -23.760 13.555 19.808 1.00 83.75 105 GLU A N 1
ATOM 827 C CA . GLU A 1 105 ? -22.817 12.580 19.263 1.00 83.75 105 GLU A CA 1
ATOM 828 C C . GLU A 1 105 ? -21.975 11.923 20.362 1.00 83.75 105 GLU A C 1
ATOM 830 O O . GLU A 1 105 ? -21.732 10.717 20.303 1.00 83.75 105 GLU A O 1
ATOM 835 N N . GLN A 1 106 ? -21.622 12.664 21.419 1.00 84.75 106 GLN A N 1
ATOM 836 C CA . GLN A 1 106 ? -20.989 12.088 22.610 1.00 84.75 106 GLN A CA 1
ATOM 837 C C . GLN A 1 106 ? -21.903 11.059 23.288 1.00 84.75 106 GLN A C 1
ATOM 839 O O . GLN A 1 106 ? -21.447 9.968 23.628 1.00 84.75 106 GLN A O 1
ATOM 844 N N . GLU A 1 107 ? -23.198 11.360 23.434 1.00 91.25 107 GLU A N 1
ATOM 845 C CA . GLU A 1 107 ? -24.164 10.425 24.019 1.00 91.25 107 GLU A CA 1
ATOM 846 C C . GLU A 1 107 ? -24.322 9.160 23.162 1.00 91.25 107 GLU A C 1
ATOM 848 O O . GLU A 1 107 ? -24.295 8.045 23.689 1.00 91.25 107 GLU A O 1
ATOM 853 N N . PHE A 1 108 ? -24.422 9.306 21.836 1.00 90.81 108 PHE A N 1
ATOM 854 C CA . PHE A 1 108 ? -24.486 8.158 20.929 1.00 90.81 108 PHE A CA 1
ATOM 855 C C . PHE A 1 108 ? -23.213 7.318 20.974 1.00 90.81 108 PHE A C 1
ATOM 857 O O . PHE A 1 108 ? -23.304 6.091 21.021 1.00 90.81 108 PHE A O 1
ATOM 864 N N . THR A 1 109 ? -22.046 7.959 21.014 1.00 86.12 109 THR A N 1
ATOM 865 C CA . THR A 1 109 ? -20.750 7.276 21.082 1.00 86.12 109 THR A CA 1
ATOM 866 C C . THR A 1 109 ? -20.613 6.505 22.390 1.00 86.12 109 THR A C 1
ATOM 868 O O . THR A 1 109 ? -20.304 5.316 22.365 1.00 86.12 109 THR A O 1
ATOM 871 N N . LEU A 1 110 ? -20.938 7.127 23.528 1.00 88.50 110 LEU A N 1
ATOM 872 C CA . LEU A 1 110 ? -20.936 6.462 24.833 1.00 88.50 110 LEU A CA 1
ATOM 873 C C . LEU A 1 110 ? -21.920 5.292 24.871 1.00 88.50 110 LEU A C 1
ATOM 875 O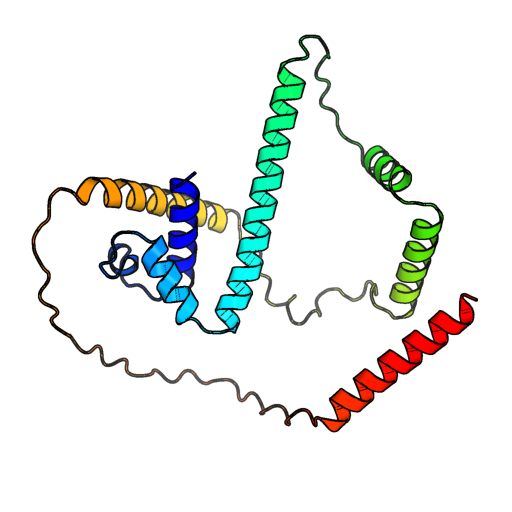 O . LEU A 1 110 ? -21.577 4.203 25.330 1.00 88.50 110 LEU A O 1
ATOM 879 N N . LYS A 1 111 ? -23.133 5.476 24.344 1.00 93.69 111 LYS A N 1
ATOM 880 C CA . LYS A 1 111 ? -24.141 4.414 24.282 1.00 93.69 111 LYS A CA 1
ATOM 881 C C . LYS A 1 111 ? -23.702 3.262 23.379 1.00 93.69 111 LYS A C 1
ATOM 883 O O . LYS A 1 111 ? -23.934 2.102 23.721 1.00 93.69 111 LYS A O 1
ATOM 888 N N . ALA A 1 112 ? -23.061 3.565 22.253 1.00 92.62 112 ALA A N 1
ATOM 889 C CA . ALA A 1 112 ? -22.492 2.570 21.353 1.00 92.62 112 ALA A CA 1
ATOM 890 C C . ALA A 1 112 ? -21.336 1.812 22.019 1.00 92.62 112 ALA A C 1
ATOM 892 O O . ALA A 1 112 ? -21.330 0.585 21.971 1.00 92.62 112 ALA A O 1
ATOM 893 N N . MET A 1 113 ? -20.423 2.511 22.704 1.00 89.69 113 MET A N 1
ATOM 894 C CA . MET A 1 113 ? -19.332 1.895 23.468 1.00 89.69 113 MET A CA 1
ATOM 895 C C . MET A 1 113 ? -19.860 0.981 24.572 1.00 89.69 113 MET A C 1
ATOM 897 O O . MET A 1 113 ? -19.424 -0.162 24.659 1.00 89.69 113 MET A O 1
ATOM 901 N N . HIS A 1 114 ? -20.836 1.433 25.365 1.00 88.00 114 HIS A N 1
ATOM 902 C CA . HIS A 1 114 ? -21.480 0.604 26.386 1.00 88.00 114 HIS A CA 1
ATOM 903 C C . HIS A 1 114 ? -22.154 -0.621 25.779 1.00 88.00 114 HIS A C 1
ATOM 905 O O . HIS A 1 114 ? -21.952 -1.730 26.255 1.00 88.00 114 HIS A O 1
ATOM 911 N N . THR A 1 115 ? -22.895 -0.442 24.684 1.00 89.81 115 THR A N 1
ATOM 912 C CA . THR A 1 115 ? -23.529 -1.565 23.987 1.00 89.81 115 THR A CA 1
ATOM 913 C C . THR A 1 115 ? -22.475 -2.554 23.492 1.00 89.81 115 THR A C 1
ATOM 915 O O . THR A 1 115 ? -22.632 -3.755 23.671 1.00 89.81 115 THR A O 1
ATOM 918 N N . ALA A 1 116 ? -21.390 -2.079 22.888 1.00 85.44 116 ALA A N 1
ATOM 919 C CA . ALA A 1 116 ? -20.297 -2.927 22.432 1.00 85.44 116 ALA A CA 1
ATOM 920 C C . ALA A 1 116 ? -19.622 -3.658 23.609 1.00 85.44 116 ALA A C 1
ATOM 922 O O . ALA A 1 116 ? -19.395 -4.864 23.521 1.00 85.44 116 ALA A O 1
ATOM 923 N N . PHE A 1 117 ? -19.395 -2.973 24.730 1.00 85.19 117 PHE A N 1
ATOM 924 C CA . PHE A 1 117 ? -18.859 -3.564 25.956 1.00 85.19 117 PHE A CA 1
ATOM 925 C C . PHE A 1 117 ? -19.777 -4.661 26.513 1.00 85.19 117 PHE A C 1
ATOM 927 O O . PHE A 1 117 ? -19.325 -5.780 26.731 1.00 85.19 117 PHE A O 1
ATOM 934 N N . ASP A 1 118 ? -21.077 -4.389 26.640 1.00 87.75 118 ASP A N 1
ATOM 935 C CA . ASP A 1 118 ? -22.079 -5.348 27.126 1.00 87.75 118 ASP A CA 1
ATOM 936 C C . ASP A 1 118 ? -22.226 -6.569 26.201 1.00 87.75 118 ASP A C 1
ATOM 938 O O . ASP A 1 118 ? -22.632 -7.647 26.635 1.00 87.75 118 ASP A O 1
ATOM 942 N N . ASN A 1 119 ? -21.891 -6.412 24.917 1.00 83.00 119 ASN A N 1
ATOM 943 C CA . ASN A 1 119 ? -21.857 -7.498 23.936 1.00 83.00 119 ASN A CA 1
ATOM 944 C C . ASN A 1 119 ? -20.481 -8.191 23.843 1.00 83.00 119 ASN A C 1
ATOM 946 O O . ASN A 1 119 ? -20.298 -9.036 22.968 1.00 83.00 119 ASN A O 1
ATOM 950 N N . GLY A 1 120 ? -19.523 -7.849 24.710 1.00 77.12 120 GLY A N 1
ATOM 951 C CA . GLY A 1 120 ? -18.203 -8.484 24.765 1.00 77.12 120 GLY A CA 1
ATOM 952 C C . GLY A 1 120 ? -17.245 -8.080 23.639 1.00 77.12 120 GLY A C 1
ATOM 953 O O . GLY A 1 120 ? -16.233 -8.744 23.440 1.00 77.12 120 GLY A O 1
ATOM 954 N N . PHE A 1 121 ? -17.510 -6.994 22.897 1.00 74.88 121 PHE A N 1
ATOM 955 C CA . PHE A 1 121 ? -16.576 -6.502 21.866 1.00 74.88 121 PHE A CA 1
ATOM 956 C C . PHE A 1 121 ? -15.235 -6.049 22.456 1.00 74.88 121 PHE A C 1
ATOM 958 O O . PHE A 1 121 ? -14.213 -6.121 21.778 1.00 74.88 121 PHE A O 1
ATOM 965 N N . PHE A 1 122 ? -15.246 -5.582 23.705 1.00 77.38 122 PHE A N 1
ATOM 966 C CA . PHE A 1 122 ? -14.076 -5.062 24.416 1.00 77.38 1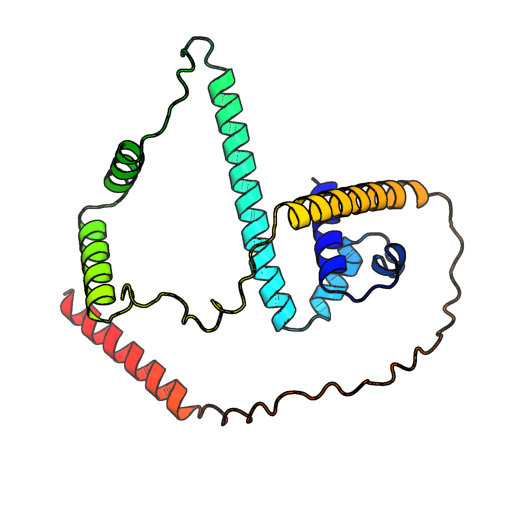22 PHE A CA 1
ATOM 967 C C . PHE A 1 122 ? -13.677 -5.940 25.602 1.00 77.38 122 PHE A C 1
ATOM 969 O O . PHE A 1 122 ? -13.095 -5.443 26.565 1.00 77.38 122 PHE A O 1
ATOM 976 N N . ASP A 1 123 ? -14.005 -7.235 25.571 1.00 75.31 123 ASP A N 1
ATOM 977 C CA . ASP A 1 123 ? -13.523 -8.143 26.605 1.00 75.31 123 ASP A CA 1
ATOM 978 C C . ASP A 1 123 ? -11.993 -8.052 26.676 1.00 75.31 123 ASP A C 1
ATOM 980 O O . ASP A 1 123 ? -11.292 -8.336 25.708 1.00 75.31 123 ASP A O 1
ATOM 984 N N . ASN A 1 124 ? -11.457 -7.700 27.849 1.00 58.91 124 ASN A N 1
ATOM 985 C CA . ASN A 1 124 ? -10.010 -7.653 28.115 1.00 58.91 124 ASN A CA 1
ATOM 986 C C . ASN A 1 124 ? -9.329 -9.032 27.957 1.00 58.91 124 ASN A C 1
ATOM 988 O O . ASN A 1 124 ? -8.104 -9.140 27.968 1.00 58.91 124 ASN A O 1
ATOM 992 N N . ASN A 1 125 ? -10.126 -10.090 27.779 1.00 58.25 125 ASN A N 1
ATOM 993 C CA . ASN A 1 125 ? -9.681 -11.424 27.386 1.00 58.25 125 ASN A CA 1
ATOM 994 C C . ASN A 1 125 ? -9.503 -11.585 25.866 1.00 58.25 125 ASN A C 1
ATOM 996 O O . ASN A 1 125 ? -9.088 -12.652 25.424 1.00 58.25 125 ASN A O 1
ATOM 1000 N N . CYS A 1 126 ? -9.715 -10.536 25.066 1.00 49.91 126 CYS A N 1
ATOM 1001 C CA . CYS A 1 126 ? -9.287 -10.455 23.667 1.00 49.91 126 CYS A CA 1
ATOM 1002 C C . CYS A 1 126 ? -7.759 -10.255 23.565 1.00 49.91 126 CYS A C 1
ATOM 1004 O O . CYS A 1 126 ? -7.238 -9.576 22.686 1.00 49.91 126 CYS A O 1
ATOM 1006 N N . SER A 1 127 ? -7.007 -10.844 24.493 1.00 52.12 127 SER A N 1
ATOM 1007 C CA . SER A 1 127 ? -5.589 -11.085 24.307 1.00 52.12 127 SER A CA 1
ATOM 1008 C C . SER A 1 127 ? -5.479 -12.324 23.417 1.00 52.12 127 SER A C 1
ATOM 1010 O O . SER A 1 127 ? -5.884 -13.418 23.796 1.00 52.12 127 SER A O 1
ATOM 1012 N N . SER A 1 128 ? -4.925 -12.149 22.216 1.00 51.91 128 SER A N 1
ATOM 1013 C CA . SER A 1 128 ? -4.364 -13.196 21.336 1.00 51.91 128 SER A CA 1
ATOM 1014 C C . SER A 1 128 ? -5.270 -14.049 20.431 1.00 51.91 128 SER A C 1
ATOM 1016 O O . SER A 1 128 ? -4.726 -14.860 19.688 1.00 51.91 128 SER A O 1
ATOM 1018 N N . GLN A 1 129 ? -6.597 -13.879 20.401 1.00 54.09 129 GLN A N 1
ATOM 1019 C CA . GLN A 1 129 ? -7.467 -14.706 19.535 1.00 54.09 129 GLN A CA 1
ATOM 1020 C C . GLN A 1 129 ? -8.253 -13.936 18.469 1.00 54.09 129 GLN A C 1
ATOM 1022 O O . GLN A 1 129 ? -9.332 -14.365 18.059 1.00 54.09 129 GLN A O 1
ATOM 1027 N N . THR A 1 130 ? -7.711 -12.846 17.924 1.00 59.25 130 THR A N 1
ATOM 1028 C CA . THR A 1 130 ? -8.055 -12.612 16.517 1.00 59.25 130 THR A CA 1
ATOM 1029 C C . THR A 1 130 ? -7.343 -13.714 15.720 1.00 59.25 130 THR A C 1
ATOM 1031 O O . THR A 1 130 ? -6.191 -14.020 16.033 1.00 59.25 130 THR A O 1
ATOM 1034 N N . PRO A 1 131 ? -7.978 -14.351 14.720 1.00 60.22 131 PRO A N 1
ATOM 1035 C CA . PRO A 1 131 ? -7.305 -15.340 13.872 1.00 60.22 131 PRO A CA 1
ATOM 1036 C C . PRO A 1 131 ? -5.975 -14.829 13.293 1.00 60.22 131 PRO A C 1
ATOM 1038 O O . PRO A 1 131 ? -5.092 -15.618 12.991 1.00 60.22 131 PRO A O 1
ATOM 1041 N N . TRP A 1 132 ? -5.831 -13.504 13.199 1.00 55.34 132 TRP A N 1
ATOM 1042 C CA . TRP A 1 132 ? -4.660 -12.793 12.695 1.00 55.34 132 TRP A CA 1
ATOM 1043 C C . TRP A 1 132 ? -3.605 -12.449 13.761 1.00 55.34 132 TRP A C 1
ATOM 1045 O O . TRP A 1 132 ? -2.474 -12.136 13.404 1.00 55.34 132 TRP A O 1
ATOM 1055 N N . ALA A 1 133 ? -3.923 -12.520 15.060 1.00 57.12 133 ALA A N 1
ATOM 1056 C CA . ALA A 1 133 ? -2.984 -12.174 16.136 1.00 57.12 133 ALA A CA 1
ATOM 1057 C C . ALA A 1 133 ? -1.796 -13.143 16.224 1.00 57.12 133 ALA A C 1
ATOM 1059 O O . ALA A 1 133 ? -0.730 -12.764 16.699 1.00 57.12 133 ALA A O 1
ATOM 1060 N N . ALA A 1 134 ? -1.969 -14.386 15.768 1.00 58.19 134 ALA A N 1
ATOM 1061 C CA . ALA A 1 134 ? -0.887 -15.366 15.710 1.00 58.19 134 ALA A CA 1
ATOM 1062 C C . ALA A 1 134 ? 0.103 -15.104 14.557 1.00 58.19 134 ALA A C 1
ATOM 1064 O O . ALA A 1 134 ? 1.204 -15.647 14.573 1.00 58.19 134 ALA A O 1
ATOM 1065 N N . GLU A 1 135 ? -0.278 -14.284 13.572 1.00 55.88 135 GLU A N 1
ATOM 1066 C CA . GLU A 1 135 ? 0.449 -14.118 12.307 1.00 55.88 135 GLU A CA 1
ATOM 1067 C C . GLU A 1 135 ? 0.955 -12.688 12.073 1.00 55.88 135 GLU A C 1
ATOM 1069 O O . GLU A 1 135 ? 1.733 -12.457 11.148 1.00 55.88 135 GLU A O 1
ATOM 1074 N N . SER A 1 136 ? 0.580 -11.718 12.914 1.00 56.06 136 SER A N 1
ATOM 1075 C CA . SER A 1 136 ? 1.101 -10.354 12.813 1.00 56.06 136 SER A CA 1
ATOM 1076 C C . SER A 1 136 ? 2.519 -10.272 13.390 1.00 56.06 136 SER A C 1
ATOM 1078 O O . SER A 1 136 ? 2.728 -9.851 14.529 1.00 56.06 136 SER A O 1
ATOM 1080 N N . VAL A 1 137 ? 3.508 -10.693 12.604 1.00 72.69 137 VAL A N 1
ATOM 1081 C CA . VAL A 1 137 ? 4.915 -10.395 12.880 1.00 72.69 137 VAL A CA 1
ATOM 1082 C C . VAL A 1 137 ? 5.131 -8.918 12.575 1.00 72.69 137 VAL A C 1
ATOM 1084 O O . VAL A 1 137 ? 4.984 -8.479 11.436 1.00 72.69 137 VAL A O 1
ATOM 1087 N N . HIS A 1 138 ? 5.439 -8.131 13.602 1.00 78.50 138 HIS A N 1
ATOM 1088 C CA . HIS A 1 138 ? 5.860 -6.752 13.391 1.00 78.50 138 HIS A CA 1
ATOM 1089 C C . HIS A 1 138 ? 7.203 -6.738 12.664 1.00 78.50 138 HIS A C 1
ATOM 1091 O O . HIS A 1 138 ? 8.105 -7.495 13.028 1.00 78.50 138 HIS A O 1
ATOM 1097 N N . ALA A 1 139 ? 7.332 -5.858 11.670 1.00 84.44 139 ALA A N 1
ATOM 1098 C CA . ALA A 1 139 ? 8.616 -5.580 11.045 1.00 84.44 139 ALA A CA 1
ATOM 1099 C C . ALA A 1 139 ? 9.610 -5.129 12.125 1.00 84.44 139 ALA A C 1
ATOM 1101 O O . ALA A 1 139 ? 9.331 -4.216 12.908 1.00 84.44 139 ALA A O 1
ATOM 1102 N N . SER A 1 140 ? 10.748 -5.809 12.196 1.00 89.56 140 SER A N 1
ATOM 1103 C CA . SER A 1 140 ? 11.848 -5.448 13.079 1.00 89.56 140 SER A CA 1
ATOM 1104 C C . SER A 1 140 ? 12.584 -4.220 12.543 1.00 89.56 140 SER A C 1
ATOM 1106 O O . SER A 1 140 ? 12.502 -3.892 11.363 1.00 89.56 140 SER A O 1
ATOM 1108 N N . GLU A 1 141 ? 13.365 -3.553 13.393 1.00 88.06 141 GLU A N 1
ATOM 1109 C CA . GLU A 1 141 ? 14.242 -2.450 12.969 1.00 88.06 141 GLU A CA 1
ATOM 1110 C C . GLU A 1 141 ? 15.207 -2.875 11.848 1.00 88.06 141 GLU A C 1
ATOM 1112 O O . GLU A 1 141 ? 15.516 -2.098 10.948 1.00 88.06 141 GLU A O 1
ATOM 1117 N N . HIS A 1 142 ? 15.629 -4.142 11.853 1.00 90.56 142 HIS A N 1
ATOM 1118 C CA . HIS A 1 142 ? 16.436 -4.702 10.777 1.00 90.56 142 HIS A CA 1
ATOM 1119 C C . HIS A 1 142 ? 15.675 -4.750 9.443 1.00 90.56 142 HIS A C 1
ATOM 1121 O O . HIS A 1 142 ? 16.244 -4.394 8.413 1.00 90.56 142 HIS A O 1
ATOM 1127 N N . ASP A 1 143 ? 14.392 -5.126 9.464 1.00 88.69 143 ASP A N 1
ATOM 1128 C CA . ASP A 1 143 ? 13.544 -5.159 8.265 1.00 88.69 143 ASP A CA 1
ATOM 1129 C C . ASP A 1 143 ? 13.339 -3.755 7.688 1.00 88.69 143 ASP A C 1
ATOM 1131 O O . ASP A 1 143 ? 13.330 -3.585 6.469 1.00 88.69 143 ASP A O 1
ATOM 1135 N N . PHE A 1 144 ? 13.244 -2.736 8.550 1.00 88.62 144 PHE A N 1
ATOM 1136 C CA . PHE A 1 144 ? 13.220 -1.340 8.112 1.00 88.62 144 PHE A CA 1
ATOM 1137 C C . PHE A 1 144 ? 14.510 -0.946 7.387 1.00 88.62 144 PHE A C 1
ATOM 1139 O O . PHE A 1 144 ? 14.432 -0.361 6.310 1.00 88.62 144 PHE A O 1
ATOM 1146 N N . GLY A 1 145 ? 15.680 -1.320 7.915 1.00 89.19 145 GLY A N 1
ATOM 1147 C CA . GLY A 1 145 ? 16.958 -1.071 7.239 1.00 89.19 145 GLY A CA 1
ATOM 1148 C C . GLY A 1 145 ? 17.046 -1.757 5.871 1.00 89.19 145 GLY A C 1
ATOM 1149 O O . GLY A 1 145 ? 17.408 -1.124 4.883 1.00 89.19 145 GLY A O 1
ATOM 1150 N N . LEU A 1 146 ? 16.624 -3.025 5.783 1.00 90.25 146 LEU A N 1
ATOM 1151 C CA . LEU A 1 146 ? 16.568 -3.753 4.509 1.00 90.25 146 LEU A CA 1
ATOM 1152 C C . LEU A 1 146 ? 15.617 -3.091 3.506 1.00 90.25 146 LEU A C 1
ATOM 1154 O O . LEU A 1 146 ? 15.927 -3.009 2.317 1.00 90.25 146 LEU A O 1
ATOM 1158 N N . TYR A 1 147 ? 14.466 -2.614 3.979 1.00 89.62 147 TYR A N 1
ATOM 1159 C CA . TYR A 1 147 ? 13.518 -1.884 3.151 1.00 89.62 147 TYR A CA 1
ATOM 1160 C C . TYR A 1 147 ? 14.104 -0.563 2.637 1.00 89.62 147 TYR A C 1
ATOM 1162 O O . TYR A 1 147 ? 13.935 -0.250 1.460 1.00 89.62 147 TYR A O 1
ATOM 1170 N N . GLU A 1 148 ? 14.802 0.206 3.476 1.00 90.88 148 GLU A N 1
ATOM 1171 C CA . GLU A 1 148 ? 15.435 1.463 3.063 1.00 90.88 148 GLU A CA 1
ATOM 1172 C C . GLU A 1 148 ? 16.523 1.242 2.009 1.00 90.88 148 GLU A C 1
ATOM 1174 O O . GLU A 1 148 ? 16.517 1.926 0.980 1.00 90.88 148 GLU A O 1
ATOM 1179 N N . ASP A 1 149 ? 17.392 0.251 2.221 1.00 91.81 149 ASP A N 1
ATOM 1180 C CA . ASP A 1 149 ? 18.432 -0.133 1.264 1.00 91.81 149 ASP A CA 1
ATOM 1181 C C . ASP A 1 149 ? 17.812 -0.552 -0.074 1.00 91.81 149 ASP A C 1
ATOM 1183 O O . ASP A 1 149 ? 18.209 -0.081 -1.145 1.00 91.81 149 ASP A O 1
ATOM 1187 N N . TRP A 1 150 ? 16.781 -1.395 -0.022 1.00 92.44 150 TRP A N 1
ATOM 1188 C CA . TRP A 1 150 ? 16.082 -1.860 -1.212 1.00 92.44 150 TRP A CA 1
ATOM 1189 C C . TRP A 1 150 ? 15.363 -0.723 -1.952 1.00 92.44 150 TRP A C 1
ATOM 1191 O O . TRP A 1 150 ? 15.460 -0.611 -3.176 1.00 92.44 150 TRP A O 1
ATOM 1201 N N . ASN A 1 151 ? 14.704 0.176 -1.221 1.00 91.12 151 ASN A N 1
ATOM 1202 C CA . ASN A 1 151 ? 14.053 1.357 -1.780 1.00 91.12 151 ASN A CA 1
ATOM 1203 C C . ASN A 1 151 ? 15.073 2.309 -2.434 1.00 91.12 151 ASN A C 1
ATOM 1205 O O . ASN A 1 151 ? 14.812 2.864 -3.502 1.00 91.12 151 ASN A O 1
ATOM 1209 N N . ALA A 1 152 ? 16.258 2.477 -1.839 1.00 91.50 152 ALA A N 1
ATOM 1210 C CA . ALA A 1 152 ? 17.346 3.244 -2.442 1.00 91.50 152 ALA A CA 1
ATOM 1211 C C . ALA A 1 15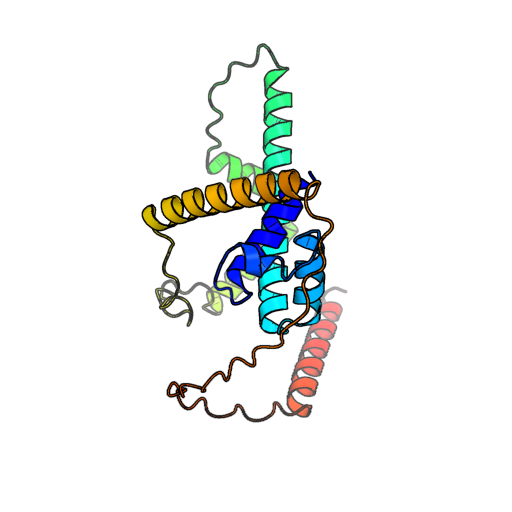2 ? 17.848 2.595 -3.744 1.00 91.50 152 ALA A C 1
ATOM 1213 O O . ALA A 1 152 ? 18.037 3.293 -4.744 1.00 91.50 152 ALA A O 1
ATOM 1214 N N . CYS A 1 153 ? 17.996 1.265 -3.773 1.00 92.12 153 CYS A N 1
ATOM 1215 C CA . CYS A 1 153 ? 18.336 0.529 -4.992 1.00 92.12 153 CYS A CA 1
ATOM 1216 C C . CYS A 1 153 ? 17.300 0.739 -6.104 1.00 92.12 153 CYS A C 1
ATOM 1218 O O . CYS A 1 153 ? 17.687 0.990 -7.246 1.00 92.12 153 CYS A O 1
ATOM 1220 N N . LEU A 1 154 ? 16.005 0.688 -5.781 1.00 90.75 154 LEU A N 1
ATOM 1221 C CA . LEU A 1 154 ? 14.934 0.931 -6.749 1.00 90.75 154 LEU A CA 1
ATOM 1222 C C . LEU A 1 154 ? 14.960 2.350 -7.309 1.00 90.75 154 LEU A C 1
ATOM 1224 O O . LEU A 1 154 ? 14.886 2.522 -8.522 1.00 90.75 154 LEU A O 1
ATOM 1228 N N . LYS A 1 155 ? 15.123 3.362 -6.453 1.00 92.19 155 LYS A N 1
ATOM 1229 C CA . LYS A 1 155 ? 15.227 4.761 -6.896 1.00 92.19 155 LYS A CA 1
ATOM 1230 C C . LYS A 1 155 ? 16.385 4.964 -7.870 1.00 92.19 155 LYS A C 1
ATOM 1232 O O . LYS A 1 155 ? 16.199 5.575 -8.918 1.00 92.19 155 LYS A O 1
ATOM 1237 N N . ASN A 1 156 ? 17.554 4.408 -7.553 1.00 91.44 156 ASN A N 1
ATOM 1238 C CA . ASN A 1 156 ? 18.718 4.481 -8.436 1.00 91.44 156 ASN A CA 1
ATOM 1239 C C . ASN A 1 156 ? 18.468 3.742 -9.758 1.00 91.44 156 ASN A C 1
ATOM 1241 O O . ASN A 1 156 ? 18.858 4.228 -10.817 1.00 91.44 156 ASN A O 1
ATOM 1245 N N . TYR A 1 157 ? 17.801 2.584 -9.708 1.00 90.44 157 TYR A N 1
ATOM 1246 C CA . TYR A 1 157 ? 17.445 1.832 -10.908 1.00 90.44 157 TYR A CA 1
ATOM 1247 C C . TYR A 1 157 ? 16.512 2.630 -11.825 1.00 90.44 157 TYR A C 1
ATOM 1249 O O . TYR A 1 157 ? 16.783 2.722 -13.018 1.00 90.44 157 TYR A O 1
ATOM 1257 N N . ILE A 1 158 ? 15.453 3.232 -11.275 1.00 90.00 158 ILE A N 1
ATOM 1258 C CA . ILE A 1 158 ? 14.507 4.063 -12.034 1.00 90.00 158 ILE A CA 1
ATOM 1259 C C . ILE A 1 158 ? 15.251 5.229 -12.695 1.00 90.00 158 ILE A C 1
ATOM 1261 O O . ILE A 1 158 ? 15.106 5.435 -13.896 1.00 90.00 158 ILE A O 1
ATOM 1265 N N . HIS A 1 159 ? 16.125 5.916 -11.952 1.00 89.19 159 HIS A N 1
ATOM 1266 C CA . HIS A 1 159 ? 16.893 7.041 -12.487 1.00 89.19 159 HIS A CA 1
ATOM 1267 C C . HIS A 1 159 ? 17.794 6.633 -13.665 1.00 89.19 159 HIS A C 1
ATOM 1269 O O . HIS A 1 159 ? 17.783 7.269 -14.715 1.00 89.19 159 HIS A O 1
ATOM 1275 N N . HIS A 1 160 ? 18.515 5.515 -13.544 1.00 87.50 160 HIS A N 1
ATOM 1276 C CA . HIS A 1 160 ? 19.353 5.009 -14.635 1.00 87.50 160 HIS A CA 1
ATOM 1277 C C . HIS A 1 160 ? 18.556 4.413 -15.798 1.00 87.50 160 HIS A C 1
ATOM 1279 O O . HIS A 1 160 ? 19.045 4.389 -16.930 1.00 87.50 160 HIS A O 1
ATOM 1285 N N . ALA A 1 161 ? 17.351 3.902 -15.548 1.00 84.00 161 ALA A N 1
ATOM 1286 C CA . ALA A 1 161 ? 16.484 3.403 -16.605 1.00 84.00 161 ALA A CA 1
ATOM 1287 C C . ALA A 1 161 ? 16.024 4.538 -17.530 1.00 84.00 161 ALA A C 1
ATOM 1289 O O . ALA A 1 161 ? 15.866 4.293 -18.720 1.00 84.00 161 ALA A O 1
ATOM 1290 N N . GLU A 1 162 ? 15.856 5.758 -17.014 1.00 82.88 162 GLU A N 1
ATOM 1291 C CA . GLU A 1 162 ? 15.517 6.942 -17.814 1.00 82.88 162 GLU A CA 1
ATOM 1292 C C . GLU A 1 162 ? 16.712 7.456 -18.634 1.00 82.88 162 GLU A C 1
ATOM 1294 O O . GLU A 1 162 ? 16.545 7.842 -19.789 1.00 82.88 162 GLU A O 1
ATOM 1299 N N . GLU A 1 163 ? 17.928 7.411 -18.078 1.00 84.19 163 GLU A N 1
ATOM 1300 C CA . GLU A 1 163 ? 19.145 7.902 -18.748 1.00 84.19 163 GLU A CA 1
ATOM 1301 C C . GLU A 1 163 ? 19.581 7.040 -19.947 1.00 84.19 163 GLU A C 1
ATOM 1303 O O . GLU A 1 163 ? 20.161 7.551 -20.903 1.00 84.19 163 GLU A O 1
ATOM 1308 N N . ASN A 1 164 ? 19.311 5.731 -19.913 1.00 74.06 164 ASN A N 1
ATOM 1309 C CA . ASN A 1 164 ? 19.782 4.785 -20.932 1.00 74.06 164 ASN A CA 1
ATOM 1310 C C . ASN A 1 164 ? 18.811 4.591 -22.116 1.00 74.06 164 ASN A C 1
ATOM 1312 O O . ASN A 1 164 ? 19.110 3.819 -23.030 1.00 74.06 164 ASN A O 1
ATOM 1316 N N . GLU A 1 165 ? 17.653 5.261 -22.134 1.00 66.12 165 GLU A N 1
ATOM 1317 C CA . GLU A 1 165 ? 16.664 5.101 -23.214 1.00 66.12 165 GLU A CA 1
ATOM 1318 C C . GLU A 1 165 ? 17.067 5.758 -24.547 1.00 66.12 165 GLU A C 1
ATOM 1320 O O . GLU A 1 165 ? 16.492 5.413 -25.582 1.00 66.12 165 GLU A O 1
ATOM 1325 N N . ASP A 1 166 ? 18.078 6.632 -24.563 1.00 61.28 166 ASP A N 1
ATOM 1326 C CA . ASP A 1 166 ? 18.487 7.347 -25.782 1.00 61.28 166 ASP A CA 1
ATOM 1327 C C . ASP A 1 166 ? 19.461 6.566 -26.693 1.00 61.28 166 ASP A C 1
ATOM 1329 O O . ASP A 1 166 ? 19.639 6.952 -27.850 1.00 61.28 166 ASP A O 1
ATOM 1333 N N . ASP A 1 167 ? 20.043 5.440 -26.247 1.00 56.19 167 ASP A N 1
ATOM 1334 C CA . ASP A 1 167 ? 21.156 4.788 -26.974 1.00 56.19 167 ASP A CA 1
ATOM 1335 C C . ASP A 1 167 ? 20.822 3.457 -27.688 1.00 56.19 167 ASP A C 1
ATOM 1337 O O . ASP A 1 167 ? 21.675 2.878 -28.369 1.00 56.19 167 ASP A O 1
ATOM 1341 N N . HIS A 1 168 ? 19.577 2.959 -27.633 1.00 51.50 168 HIS A N 1
ATOM 1342 C CA . HIS A 1 168 ? 19.233 1.663 -28.245 1.00 51.50 168 HIS A CA 1
ATOM 1343 C C . HIS A 1 168 ? 17.959 1.644 -29.108 1.00 51.50 168 HIS A C 1
ATOM 1345 O O . HIS A 1 168 ? 16.932 1.060 -28.766 1.00 51.50 168 HIS A O 1
ATOM 1351 N N . VAL A 1 169 ? 18.094 2.129 -30.349 1.00 48.31 169 VAL A N 1
ATOM 1352 C CA . VAL A 1 169 ? 17.292 1.657 -31.495 1.00 48.31 169 VAL A CA 1
ATOM 1353 C C . VAL A 1 169 ? 17.854 0.308 -31.971 1.00 48.31 169 VAL A C 1
ATOM 1355 O O . VAL A 1 169 ? 18.549 0.224 -32.982 1.00 48.31 169 VAL A O 1
ATOM 1358 N N . ALA A 1 170 ? 17.583 -0.773 -31.242 1.00 51.38 170 ALA A N 1
ATOM 1359 C CA . ALA A 1 170 ? 17.802 -2.130 -31.741 1.00 51.38 170 ALA A CA 1
ATOM 1360 C C . ALA A 1 170 ? 16.716 -3.070 -31.203 1.00 51.38 170 ALA A C 1
ATOM 1362 O O . ALA A 1 170 ? 16.654 -3.376 -30.018 1.00 51.38 170 ALA A O 1
ATOM 1363 N N . GLN A 1 171 ? 15.835 -3.501 -32.107 1.00 51.69 171 GLN A N 1
ATOM 1364 C CA . GLN A 1 171 ? 14.737 -4.430 -31.840 1.00 51.69 171 GLN A CA 1
ATOM 1365 C C . GLN A 1 171 ? 15.221 -5.727 -31.169 1.00 51.69 171 GLN A C 1
ATOM 1367 O O . GLN A 1 171 ? 16.122 -6.375 -31.710 1.00 51.69 171 GLN A O 1
ATOM 1372 N N . PRO A 1 172 ? 14.563 -6.209 -30.101 1.00 47.44 172 PRO A N 1
ATOM 1373 C CA . PRO A 1 172 ? 14.748 -7.577 -29.660 1.00 47.44 172 PRO A CA 1
ATOM 1374 C C . PRO A 1 172 ? 13.810 -8.500 -30.446 1.00 47.44 172 PRO A C 1
ATOM 1376 O O . PRO A 1 172 ? 12.583 -8.419 -30.380 1.00 47.44 172 PRO A O 1
ATOM 1379 N N . MET A 1 173 ? 14.419 -9.404 -31.210 1.00 44.66 173 MET A N 1
ATOM 1380 C CA . MET A 1 173 ? 13.771 -10.590 -31.761 1.00 44.66 173 MET A CA 1
ATOM 1381 C C . MET A 1 173 ? 13.287 -11.474 -30.605 1.00 44.66 173 MET A C 1
ATOM 1383 O O . MET A 1 173 ? 14.097 -12.104 -29.927 1.00 44.66 173 MET A O 1
ATOM 1387 N N . LEU A 1 174 ? 11.969 -11.529 -30.403 1.00 42.38 174 LEU A N 1
ATOM 1388 C CA . LEU A 1 174 ? 11.292 -12.443 -29.481 1.00 42.38 174 LEU A CA 1
ATOM 1389 C C . LEU A 1 174 ? 11.657 -13.904 -29.800 1.00 42.38 174 LEU A C 1
ATOM 1391 O O . LEU A 1 174 ? 11.048 -14.532 -30.666 1.00 42.38 174 LEU A O 1
ATOM 1395 N N . HIS A 1 175 ? 12.627 -14.463 -29.076 1.00 39.53 175 HIS A N 1
ATOM 1396 C CA . HIS A 1 175 ? 12.751 -15.909 -28.925 1.00 39.53 175 HIS A CA 1
ATOM 1397 C C . HIS A 1 175 ? 11.969 -16.326 -27.686 1.00 39.53 175 HIS A C 1
ATOM 1399 O O . HIS A 1 175 ? 12.390 -16.140 -26.549 1.00 39.53 175 HIS A O 1
ATOM 1405 N N . ASN A 1 176 ? 10.793 -16.880 -27.960 1.00 46.72 176 ASN A N 1
ATOM 1406 C CA . ASN A 1 176 ? 9.891 -17.507 -27.014 1.00 46.72 176 ASN A CA 1
ATOM 1407 C C . ASN A 1 176 ? 10.556 -18.780 -26.451 1.00 46.72 176 ASN A C 1
ATOM 1409 O O . ASN A 1 176 ? 10.402 -19.870 -27.004 1.00 46.72 176 ASN A O 1
ATOM 1413 N N . ALA A 1 177 ? 11.358 -18.637 -25.396 1.00 38.56 177 ALA A N 1
ATOM 1414 C CA . ALA A 1 177 ? 11.850 -19.763 -24.616 1.00 38.56 177 ALA A CA 1
ATOM 1415 C C . ALA A 1 177 ? 10.749 -20.161 -23.627 1.00 38.56 177 ALA A C 1
ATOM 1417 O O . ALA A 1 177 ? 10.548 -19.513 -22.604 1.00 38.56 177 ALA A O 1
ATOM 1418 N N . GLY A 1 178 ? 10.001 -21.209 -23.974 1.00 39.97 178 GLY A N 1
ATOM 1419 C CA . GLY A 1 178 ? 9.004 -21.805 -23.096 1.00 39.97 178 GLY A CA 1
ATOM 1420 C C . GLY A 1 178 ? 9.649 -22.273 -21.795 1.00 39.97 178 GLY A C 1
ATOM 1421 O O . GLY A 1 178 ? 10.350 -23.283 -21.771 1.00 39.97 178 GLY A O 1
ATOM 1422 N N . ILE A 1 179 ? 9.396 -21.536 -20.716 1.00 38.56 179 ILE A N 1
ATOM 1423 C CA . ILE A 1 179 ? 9.687 -21.975 -19.356 1.00 38.56 179 ILE A CA 1
ATOM 1424 C C . ILE A 1 179 ? 8.568 -22.940 -18.970 1.00 38.56 179 ILE A C 1
ATOM 1426 O O . ILE A 1 179 ? 7.428 -22.547 -18.729 1.00 38.56 179 ILE A O 1
ATOM 1430 N N . ASN A 1 180 ? 8.897 -24.228 -18.974 1.00 41.84 180 ASN A N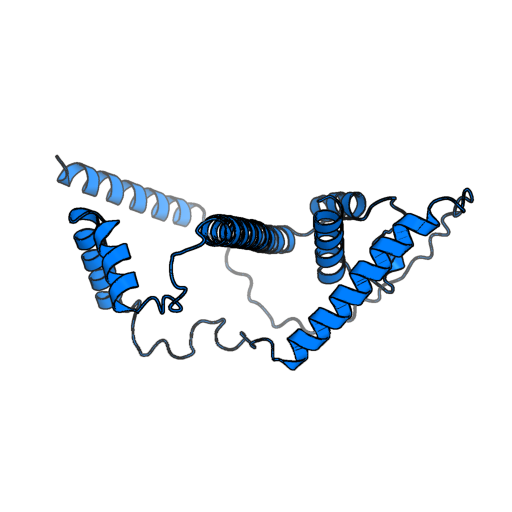 1
ATOM 1431 C CA . ASN A 1 180 ? 8.036 -25.277 -18.453 1.00 41.84 180 ASN A CA 1
ATOM 1432 C C . ASN A 1 180 ? 8.128 -25.223 -16.921 1.00 41.84 180 ASN A C 1
ATOM 1434 O O . ASN A 1 180 ? 9.083 -25.728 -16.334 1.00 41.84 180 ASN A O 1
ATOM 1438 N N . ILE A 1 181 ? 7.182 -24.529 -16.288 1.00 44.16 181 ILE A N 1
ATOM 1439 C CA . ILE A 1 181 ? 7.049 -24.493 -14.830 1.00 44.16 181 ILE A CA 1
ATOM 1440 C C . ILE A 1 181 ? 6.476 -25.849 -14.409 1.00 44.16 181 ILE A C 1
ATOM 1442 O O . ILE A 1 181 ? 5.273 -26.094 -14.505 1.00 44.16 181 ILE A O 1
ATOM 1446 N N . GLU A 1 182 ? 7.350 -26.761 -13.987 1.00 39.47 182 GLU A N 1
ATOM 1447 C CA . GLU A 1 182 ? 6.931 -27.960 -13.270 1.00 39.47 182 GLU A CA 1
ATOM 1448 C C . GLU A 1 182 ? 6.354 -27.534 -11.916 1.00 39.47 182 GLU A C 1
ATOM 1450 O O . GLU A 1 182 ? 7.067 -27.089 -11.019 1.00 39.47 182 GLU A O 1
ATOM 1455 N N . ASN A 1 183 ? 5.031 -27.650 -11.803 1.00 39.59 183 ASN A N 1
ATOM 1456 C CA . ASN A 1 183 ? 4.269 -27.449 -10.579 1.00 39.59 183 ASN A CA 1
ATOM 1457 C C . ASN A 1 183 ? 4.792 -28.377 -9.473 1.00 39.59 183 ASN A C 1
ATOM 1459 O O . ASN A 1 183 ? 4.440 -29.559 -9.417 1.00 39.59 183 ASN A O 1
ATOM 1463 N N . THR A 1 184 ? 5.595 -27.844 -8.556 1.00 39.47 184 THR A N 1
ATOM 1464 C CA . THR A 1 184 ? 5.854 -28.487 -7.272 1.00 39.47 184 THR A CA 1
ATOM 1465 C C . THR A 1 184 ? 4.605 -28.345 -6.411 1.00 39.47 184 THR A C 1
ATOM 1467 O O . THR A 1 184 ? 4.307 -27.302 -5.838 1.00 39.47 184 THR A O 1
ATOM 1470 N N . SER A 1 185 ? 3.839 -29.433 -6.380 1.00 45.84 185 SER A N 1
ATOM 1471 C CA . SER A 1 185 ? 2.717 -29.675 -5.478 1.00 45.84 185 SER A CA 1
ATOM 1472 C C . SER A 1 185 ? 3.156 -29.501 -4.022 1.00 45.84 185 SER A C 1
ATOM 1474 O O . SER A 1 185 ? 3.694 -30.426 -3.416 1.00 45.84 185 SER A O 1
ATOM 1476 N N . THR A 1 186 ? 2.923 -28.324 -3.451 1.00 45.47 186 THR A N 1
ATOM 1477 C CA . THR A 1 186 ? 2.874 -28.123 -2.003 1.00 45.47 186 THR A CA 1
ATOM 1478 C C . THR A 1 186 ? 1.527 -28.621 -1.491 1.00 45.47 186 THR A C 1
ATOM 1480 O O . THR A 1 186 ? 0.476 -28.231 -1.999 1.00 45.47 186 THR A O 1
ATOM 1483 N N . ASP A 1 187 ? 1.572 -29.516 -0.502 1.00 46.66 187 ASP A N 1
ATOM 1484 C CA . ASP A 1 187 ? 0.419 -30.040 0.229 1.00 46.66 187 ASP A CA 1
ATOM 1485 C C . ASP A 1 187 ? -0.432 -28.887 0.780 1.00 46.66 187 ASP A C 1
ATOM 1487 O O . ASP A 1 187 ? -0.180 -28.335 1.853 1.00 46.66 187 ASP A O 1
ATOM 1491 N N . ALA A 1 188 ? -1.459 -28.516 0.018 1.00 44.59 188 ALA A N 1
ATOM 1492 C CA . ALA A 1 188 ? -2.509 -27.635 0.471 1.00 44.59 188 ALA A CA 1
ATOM 1493 C C . ALA A 1 188 ? -3.258 -28.358 1.592 1.00 44.59 188 ALA A C 1
ATOM 1495 O O . ALA A 1 188 ? -3.886 -29.400 1.376 1.00 44.59 188 ALA A O 1
ATOM 1496 N N . ALA A 1 189 ? -3.191 -27.796 2.800 1.00 50.72 189 ALA A N 1
ATOM 1497 C CA . ALA A 1 189 ? -4.085 -28.159 3.882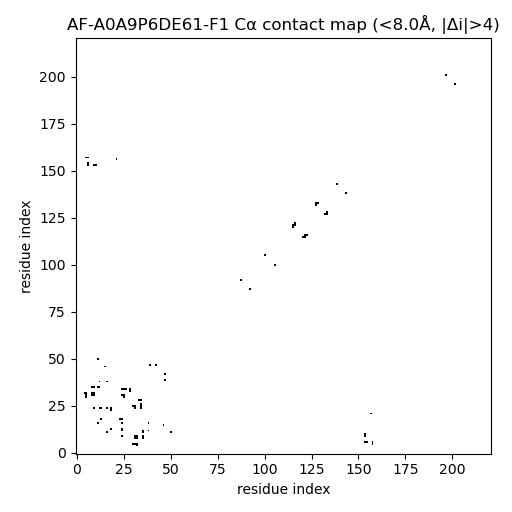 1.00 50.72 189 ALA A CA 1
ATOM 1498 C C . ALA A 1 189 ? -5.508 -28.250 3.316 1.00 50.72 189 ALA A C 1
ATOM 1500 O O . ALA A 1 189 ? -5.982 -27.322 2.665 1.00 50.72 189 ALA A O 1
ATOM 1501 N N . SER A 1 190 ? -6.151 -29.401 3.512 1.00 45.22 190 SER A N 1
ATOM 1502 C CA . SER A 1 190 ? -7.488 -29.719 3.013 1.00 45.22 190 SER A CA 1
ATOM 1503 C C . SER A 1 190 ? -8.523 -28.736 3.581 1.00 45.22 190 SER A C 1
ATOM 1505 O O . SER A 1 190 ? -9.228 -29.041 4.547 1.00 45.22 190 SER A O 1
ATOM 1507 N N . VAL A 1 191 ? -8.634 -27.555 2.971 1.00 47.47 191 VAL A N 1
ATOM 1508 C CA . VAL A 1 191 ? -9.700 -26.591 3.224 1.00 47.47 191 VAL A CA 1
ATOM 1509 C C . VAL A 1 191 ? -10.978 -27.224 2.699 1.00 47.47 191 VAL A C 1
ATOM 1511 O O . VAL A 1 191 ? -11.167 -27.401 1.495 1.00 47.47 191 VAL A O 1
ATOM 1514 N N . LYS A 1 192 ? -11.847 -27.637 3.625 1.00 58.44 192 LYS A N 1
ATOM 1515 C CA . LYS A 1 192 ? -13.167 -28.156 3.273 1.00 58.44 192 LYS A CA 1
ATOM 1516 C C . LYS A 1 192 ? -13.899 -27.069 2.480 1.00 58.44 192 LYS A C 1
ATOM 1518 O O . LYS A 1 192 ? -13.997 -25.950 2.987 1.00 58.44 192 LYS A O 1
ATOM 1523 N N . PRO A 1 193 ? -14.414 -27.370 1.277 1.00 51.91 193 PRO A N 1
ATOM 1524 C CA . PRO A 1 193 ? -15.168 -26.399 0.502 1.00 51.91 193 PRO A CA 1
ATOM 1525 C C . PRO A 1 193 ? -16.337 -25.896 1.348 1.00 51.91 193 PRO A C 1
ATOM 1527 O O . PRO A 1 193 ? -17.151 -26.687 1.836 1.00 51.91 193 PRO A O 1
ATOM 1530 N N . LEU A 1 194 ? -16.378 -24.579 1.567 1.00 53.28 194 LEU A N 1
ATOM 1531 C CA . LEU A 1 194 ? -17.497 -23.931 2.236 1.00 53.28 194 LEU A CA 1
ATOM 1532 C C . LEU A 1 194 ? -18.767 -24.231 1.430 1.00 53.28 194 LEU A C 1
ATOM 1534 O O . LEU A 1 194 ? -18.755 -24.089 0.203 1.00 53.28 194 LEU A O 1
ATOM 1538 N N . PRO A 1 195 ? -19.854 -24.673 2.087 1.00 74.38 195 PRO A N 1
ATOM 1539 C CA . PRO A 1 195 ? -21.105 -24.906 1.394 1.00 74.38 195 PRO A CA 1
ATOM 1540 C C . PRO A 1 195 ? -21.540 -23.604 0.711 1.00 74.38 195 PRO A C 1
ATOM 1542 O O . PRO A 1 195 ? -21.384 -22.529 1.300 1.00 74.38 195 PRO A O 1
ATOM 1545 N N . PRO A 1 196 ? -22.074 -23.678 -0.519 1.00 67.75 196 PRO A N 1
ATOM 1546 C CA . PRO A 1 196 ? -22.555 -22.499 -1.216 1.00 67.75 196 PRO A CA 1
ATOM 1547 C C . PRO A 1 196 ? -23.571 -21.782 -0.327 1.00 67.75 196 PRO A C 1
ATOM 1549 O O . PRO A 1 196 ? -24.559 -22.376 0.114 1.00 67.75 196 PRO A O 1
ATOM 1552 N N . LEU A 1 197 ? -23.293 -20.512 -0.030 1.00 56.38 197 LEU A N 1
ATOM 1553 C CA . LEU A 1 197 ? -24.206 -19.645 0.702 1.00 56.38 197 LEU A CA 1
ATOM 1554 C C . LEU A 1 197 ? -25.522 -19.593 -0.075 1.00 56.38 197 LEU A C 1
ATOM 1556 O O . LEU A 1 197 ? -25.582 -19.070 -1.186 1.00 56.38 197 LEU A O 1
ATOM 1560 N N . SER A 1 198 ? -26.569 -20.184 0.501 1.00 72.94 198 SER A N 1
ATOM 1561 C CA . SER A 1 198 ? -27.896 -20.163 -0.103 1.00 72.94 198 SER A CA 1
ATOM 1562 C C . SER A 1 198 ? -28.367 -18.716 -0.233 1.00 72.94 198 SER A C 1
ATOM 1564 O O . SER A 1 198 ? -28.381 -17.962 0.745 1.00 72.94 198 SER A O 1
ATOM 1566 N N . MET A 1 199 ? -28.785 -18.340 -1.442 1.00 72.44 199 MET A N 1
ATOM 1567 C CA . MET A 1 199 ? -29.359 -17.024 -1.738 1.00 72.44 199 MET A CA 1
ATOM 1568 C C . MET A 1 199 ? -30.556 -16.693 -0.836 1.00 72.44 199 MET A C 1
ATOM 1570 O O . MET A 1 199 ? -30.801 -15.522 -0.546 1.00 72.44 199 MET A O 1
ATOM 1574 N N . ASP A 1 200 ? -31.253 -17.707 -0.321 1.00 76.44 200 ASP A N 1
ATOM 1575 C CA . ASP A 1 200 ? -32.367 -17.528 0.611 1.00 76.44 200 ASP A CA 1
ATOM 1576 C C . ASP A 1 200 ? -31.903 -17.003 1.979 1.00 76.44 200 ASP A C 1
ATOM 1578 O O . ASP A 1 200 ? -32.600 -16.206 2.608 1.00 76.44 200 ASP A O 1
ATOM 1582 N N . VAL A 1 201 ? -30.696 -17.378 2.424 1.00 70.56 201 VAL A N 1
ATOM 1583 C CA . VAL A 1 201 ? -30.109 -16.900 3.688 1.00 70.56 201 VAL A CA 1
ATOM 1584 C C . VAL A 1 201 ? -29.688 -15.437 3.562 1.00 70.56 201 VAL A C 1
ATOM 1586 O O . VAL A 1 201 ? -29.951 -14.646 4.465 1.00 70.56 201 VAL A O 1
ATOM 1589 N N . LEU A 1 202 ? -29.108 -15.058 2.420 1.00 66.62 202 LEU A N 1
ATOM 1590 C CA . LEU A 1 202 ? -28.756 -13.669 2.100 1.00 66.62 202 LEU A CA 1
ATOM 1591 C C . LEU A 1 202 ? -29.990 -12.763 2.016 1.00 66.62 202 LEU A C 1
ATOM 1593 O O . LEU A 1 202 ? -29.982 -11.635 2.509 1.00 66.62 202 LEU A O 1
ATOM 1597 N N . LYS A 1 203 ? -31.082 -13.264 1.437 1.00 78.56 203 LYS A N 1
ATOM 1598 C CA . LYS A 1 203 ? -32.334 -12.511 1.353 1.00 78.56 203 LYS A CA 1
ATOM 1599 C C . LYS A 1 203 ? -32.981 -12.342 2.731 1.00 78.56 203 LYS A C 1
ATOM 1601 O O . LYS A 1 203 ? -33.397 -11.242 3.084 1.00 78.56 203 LYS A O 1
ATOM 1606 N N . ALA A 1 204 ? -32.962 -13.391 3.556 1.00 78.25 204 ALA A N 1
ATOM 1607 C CA . ALA A 1 204 ? -33.482 -13.342 4.920 1.00 78.25 204 ALA A CA 1
ATOM 1608 C C . ALA A 1 204 ? -32.702 -12.373 5.831 1.00 78.25 204 ALA A C 1
ATOM 1610 O O . ALA A 1 204 ? -33.309 -11.683 6.655 1.00 78.25 204 ALA A O 1
ATOM 1611 N N . THR A 1 205 ? -31.373 -12.279 5.694 1.00 73.19 205 THR A N 1
ATOM 1612 C CA . THR A 1 205 ? -30.573 -11.310 6.462 1.00 73.19 205 THR A CA 1
ATOM 1613 C C . THR A 1 205 ? -30.823 -9.876 5.999 1.00 73.19 205 THR A C 1
ATOM 1615 O O . THR A 1 205 ? -30.965 -8.985 6.840 1.00 73.19 205 THR A O 1
ATOM 1618 N N . GLN A 1 206 ? -30.971 -9.656 4.689 1.00 80.81 206 GLN A N 1
ATOM 1619 C CA . GLN A 1 206 ? -31.286 -8.343 4.128 1.00 80.81 206 GLN A CA 1
ATOM 1620 C C . GLN A 1 206 ? -32.685 -7.852 4.540 1.00 80.81 206 GLN A C 1
ATOM 1622 O O . GLN A 1 206 ? -32.844 -6.692 4.930 1.00 80.81 206 GLN A O 1
ATOM 1627 N N . ASP A 1 207 ? -33.689 -8.729 4.523 1.00 83.00 207 ASP A N 1
ATOM 1628 C CA . ASP A 1 207 ? -35.054 -8.387 4.936 1.00 83.00 207 ASP A CA 1
ATOM 1629 C C . ASP A 1 207 ? -35.133 -8.106 6.445 1.00 83.00 207 ASP A C 1
ATOM 1631 O O . ASP A 1 207 ? -35.806 -7.165 6.875 1.00 83.00 207 ASP A O 1
ATOM 1635 N N . LYS A 1 208 ? -34.362 -8.837 7.263 1.00 81.69 208 LYS A N 1
ATOM 1636 C CA . LYS A 1 208 ? -34.251 -8.585 8.708 1.00 81.69 208 LYS A CA 1
ATOM 1637 C C . LYS A 1 208 ? -33.581 -7.240 9.018 1.00 81.69 208 LYS A C 1
ATOM 1639 O O . LYS A 1 208 ? -33.985 -6.572 9.971 1.00 81.69 208 LYS A O 1
ATOM 1644 N N . ALA A 1 209 ? -32.596 -6.825 8.218 1.00 76.06 209 ALA A N 1
ATOM 1645 C CA . ALA A 1 209 ? -31.954 -5.516 8.349 1.00 76.06 209 ALA A CA 1
ATOM 1646 C C . ALA A 1 209 ? -32.911 -4.367 7.980 1.00 76.06 209 ALA A C 1
ATOM 1648 O O . ALA A 1 209 ? -33.024 -3.397 8.730 1.00 76.06 209 ALA A O 1
ATOM 1649 N N . LYS A 1 210 ? -33.681 -4.511 6.891 1.00 83.19 210 LYS A N 1
ATOM 1650 C CA . LYS A 1 210 ? -34.700 -3.523 6.485 1.00 83.19 210 LYS A CA 1
ATOM 1651 C C . LYS A 1 210 ? -35.815 -3.370 7.520 1.00 83.19 210 LYS A C 1
ATOM 1653 O O . LYS A 1 210 ? -36.256 -2.255 7.787 1.00 83.19 210 LYS A O 1
ATOM 1658 N N . LEU A 1 211 ? -36.247 -4.474 8.135 1.00 83.56 211 LEU A N 1
ATOM 1659 C CA . LEU A 1 211 ? -37.283 -4.442 9.168 1.00 83.56 211 LEU A CA 1
ATOM 1660 C C . LEU A 1 211 ? -36.823 -3.677 10.421 1.00 83.56 211 LEU A C 1
ATOM 1662 O O . LEU A 1 211 ? -37.609 -2.933 11.005 1.00 83.56 211 LEU A O 1
ATOM 1666 N N . LYS A 1 212 ? -35.550 -3.831 10.816 1.00 80.38 212 LYS A N 1
ATOM 1667 C CA . LYS A 1 212 ? -34.964 -3.074 11.932 1.00 80.38 212 LYS A CA 1
ATOM 1668 C C . LYS A 1 212 ? -34.891 -1.578 11.629 1.00 80.38 212 LYS A C 1
ATOM 1670 O O . LYS A 1 212 ? -35.314 -0.792 12.469 1.00 80.38 212 LYS A O 1
ATOM 1675 N N . LEU A 1 213 ? -34.450 -1.208 10.425 1.00 76.19 213 LEU A N 1
ATOM 1676 C CA . LEU A 1 213 ? -34.344 0.194 10.009 1.00 76.19 213 LEU A CA 1
ATOM 1677 C C . LEU A 1 213 ? -35.709 0.908 10.051 1.00 76.19 213 LEU A C 1
ATOM 1679 O O . LEU A 1 213 ? -35.829 1.995 10.610 1.00 76.19 213 LEU A O 1
ATOM 1683 N N . ASN A 1 214 ? -36.760 0.259 9.540 1.00 80.94 214 ASN A N 1
ATOM 1684 C CA . ASN A 1 214 ? -38.116 0.817 9.562 1.00 80.94 214 ASN A CA 1
ATOM 1685 C C . ASN A 1 214 ? -38.689 0.923 10.987 1.00 80.94 214 ASN A C 1
ATOM 1687 O O . ASN A 1 214 ? -39.400 1.877 11.299 1.00 80.94 214 ASN A O 1
ATOM 1691 N N . ALA A 1 215 ? -38.381 -0.038 11.864 1.00 81.50 215 ALA A N 1
ATOM 1692 C CA . ALA A 1 215 ? -38.818 -0.001 13.260 1.00 81.50 215 ALA A CA 1
ATOM 1693 C C . ALA A 1 215 ? -38.129 1.114 14.067 1.00 81.50 215 ALA A C 1
ATOM 1695 O O . ALA A 1 215 ? -38.702 1.611 15.036 1.00 81.50 215 ALA A O 1
ATOM 1696 N N . GLU A 1 216 ? -36.913 1.494 13.682 1.00 75.75 216 GLU A N 1
ATOM 1697 C CA . GLU A 1 216 ? -36.136 2.550 14.327 1.00 75.75 216 GLU A CA 1
ATOM 1698 C C . GLU A 1 216 ? -36.571 3.942 13.848 1.00 75.75 216 GLU A C 1
ATOM 1700 O O . GLU A 1 216 ? -36.804 4.827 14.671 1.00 75.75 216 GLU A O 1
ATOM 1705 N N . GLN A 1 217 ? -36.837 4.105 12.546 1.00 79.75 217 GLN A N 1
ATOM 1706 C CA . GLN A 1 217 ? -37.399 5.343 11.987 1.00 79.75 217 GLN A CA 1
ATOM 1707 C C . GLN A 1 217 ? -38.790 5.675 12.552 1.00 79.75 217 GLN A C 1
ATOM 1709 O O . GLN A 1 217 ? -39.099 6.843 12.770 1.00 79.75 217 GLN A O 1
ATOM 1714 N N . GLY A 1 218 ? -39.610 4.664 12.858 1.00 73.62 218 GLY A N 1
ATOM 1715 C CA . GLY A 1 218 ? -40.922 4.857 13.485 1.00 73.62 218 GLY A CA 1
ATOM 1716 C C . GLY A 1 218 ? -40.890 5.267 14.964 1.00 73.62 218 GLY A C 1
ATOM 1717 O O . GLY A 1 218 ? -41.931 5.634 15.491 1.00 73.62 218 GLY A O 1
ATOM 1718 N N . ARG A 1 219 ? -39.736 5.196 15.647 1.00 69.50 219 ARG A N 1
ATOM 1719 C CA . ARG A 1 219 ? -39.578 5.682 17.036 1.00 69.50 219 ARG A CA 1
ATOM 1720 C C . ARG A 1 219 ? -39.080 7.123 17.122 1.00 69.50 219 ARG A C 1
ATOM 1722 O O . ARG A 1 219 ? -39.099 7.693 18.207 1.00 69.50 219 ARG A O 1
ATOM 1729 N N . ALA A 1 220 ? -38.580 7.667 16.015 1.00 66.50 220 ALA A N 1
ATOM 1730 C CA . ALA A 1 220 ? -38.010 9.010 15.947 1.00 66.50 220 ALA A CA 1
ATOM 1731 C C . ALA A 1 220 ? -39.049 10.101 15.615 1.00 66.50 220 ALA A C 1
ATOM 1733 O O . ALA A 1 220 ? -38.706 11.282 15.638 1.00 66.50 220 ALA A O 1
ATOM 1734 N N . TYR A 1 221 ? -40.293 9.709 15.324 1.00 59.25 221 TYR A N 1
ATOM 1735 C CA . TYR A 1 221 ? -41.456 10.579 15.117 1.00 59.25 221 TYR A CA 1
ATOM 1736 C C . TYR A 1 221 ? -42.486 10.353 16.223 1.00 59.25 221 TYR A C 1
ATOM 1738 O O . TYR A 1 221 ? -43.145 11.345 16.606 1.00 59.25 221 TYR A O 1
#

pLDDT: mean 75.55, std 16.75, range [38.56, 97.0]

Foldseek 3Di:
DVLVVLLVLLVLLVVPPDDDDSVVSCVPPLGSVVVSVVCCVVDDPVSVVVVVVVVVVVVVVVVVVVVVVVVVVVVVVPVPPPCPPCPCDPVNVVVVVVVVADPVNVVVVVVVVVVCVVVVVPPPVPPQPPVCSVPPDDQDPVNVVVVVVVSVVSSVVNVVSVVPPPPDPDDDDDPPPDDPPDDPDDPDDPPPPDPPDPVVVVVVVVVVVVVVVVVVVVVVD

Nearest PDB structures (foldseek):
  8i7r-assembly1_B1  TM=2.035E-01  e=8.400E+00  Mus musculus

Mean predicted aligned error: 16.88 Å

Solvent-accessible surface area (backbone atoms only — not comparable to full-atom values): 13785 Å² total; per-residue (Å²): 117,67,68,62,52,43,49,50,31,44,54,52,43,69,72,73,47,92,67,92,49,81,70,59,66,33,71,88,50,95,44,43,54,61,39,39,57,53,44,69,76,67,53,54,75,67,56,51,53,52,48,54,55,51,49,56,50,51,56,50,52,52,53,51,52,52,52,50,53,54,50,52,56,61,56,67,72,47,89,78,69,78,81,68,77,78,74,78,43,71,66,56,52,53,50,51,54,57,70,73,48,50,76,66,55,50,51,51,49,52,52,49,50,50,53,38,45,79,69,51,76,66,44,87,75,71,67,68,71,53,92,56,57,82,67,67,75,75,83,47,75,66,51,53,51,53,49,52,55,50,51,51,52,49,54,53,49,54,56,52,57,65,69,59,65,83,80,66,98,67,86,80,82,86,74,85,75,83,79,80,78,78,81,77,82,69,87,70,74,84,72,74,80,76,75,81,80,54,70,66,59,58,49,53,52,51,52,54,51,53,54,50,53,55,60,52,58,67,70,77,111

Organism: Pleurotus 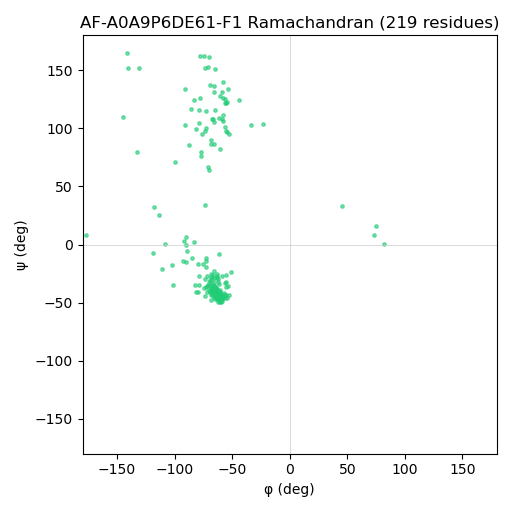eryngii (NCBI:txid5323)

Secondary structure (DSSP, 8-state):
-HHHHHHHHHHHHHHHS--SSTTGGGTT-S-HHHHHHHHHHHS-HHHHHHHHHHHHHHHHHHHHHHHHHHHHHHHHT-TTS--------HHHHHHHHHHHS-HHHHHHHHHHHHHHHHTTTT-TT-SS-STTTTT--PPPHHHHHHHHHHHHHHHHHHHHHHHGGGS------------------------PPPPP--HHHHHHHHHHHHHHHHHHHTT--